Protein AF-0000000078022541 (afdb_homodimer)

Radius of gyration: 22.01 Å; Cα contacts (8 Å, |Δi|>4): 382; chains: 2; bounding box: 64×59×69 Å

Structure (mmCIF, N/CA/C/O backbone):
data_AF-0000000078022541-model_v1
#
loop_
_entity.id
_entity.type
_entity.pdbx_description
1 polymer 'Uncharacterized protein K02A2.6'
#
loop_
_atom_site.group_PDB
_atom_site.id
_atom_site.type_symbol
_atom_site.label_atom_id
_atom_site.label_alt_id
_atom_site.label_comp_id
_atom_site.label_asym_id
_atom_site.label_entity_id
_atom_site.label_seq_id
_atom_site.pdbx_PDB_ins_code
_atom_site.Cartn_x
_atom_site.Cartn_y
_atom_site.Cartn_z
_atom_site.occupancy
_atom_site.B_iso_or_equiv
_atom_site.auth_seq_id
_atom_site.auth_comp_id
_atom_site.auth_asym_id
_atom_site.auth_atom_id
_atom_site.pdbx_PDB_model_num
ATOM 1 N N . MET A 1 1 ? 38.719 -33.719 24.172 1 26.73 1 MET A N 1
ATOM 2 C CA . MET A 1 1 ? 37.406 -33.406 24.734 1 26.73 1 MET A CA 1
ATOM 3 C C . MET A 1 1 ? 37.062 -31.953 24.516 1 26.73 1 MET A C 1
ATOM 5 O O . MET A 1 1 ? 37.75 -31.047 24.984 1 26.73 1 MET A O 1
ATOM 9 N N . VAL A 1 2 ? 36.281 -31.453 23.375 1 24.75 2 VAL A N 1
ATOM 10 C CA . VAL A 1 2 ? 36.125 -30.25 22.562 1 24.75 2 VAL A CA 1
ATOM 11 C C . VAL A 1 2 ? 35.25 -29.234 23.312 1 24.75 2 VAL A C 1
ATOM 13 O O . VAL A 1 2 ? 34.062 -29.484 23.547 1 24.75 2 VAL A O 1
ATOM 16 N N . LEU A 1 3 ? 35.625 -28.484 24.344 1 26.09 3 LEU A N 1
ATOM 17 C CA . LEU A 1 3 ? 35 -27.609 25.312 1 26.09 3 LEU A CA 1
ATOM 18 C C . LEU A 1 3 ? 34.469 -26.344 24.656 1 26.09 3 LEU A C 1
ATOM 20 O O . LEU A 1 3 ? 34.25 -25.328 25.312 1 26.09 3 LEU A O 1
ATOM 24 N N . VAL A 1 4 ? 34.188 -26.406 23.312 1 26.88 4 VAL A N 1
ATOM 25 C CA . VAL A 1 4 ? 34 -25.141 22.625 1 26.88 4 VAL A CA 1
ATOM 26 C C . VAL A 1 4 ? 32.875 -24.344 23.297 1 26.88 4 VAL A C 1
ATOM 28 O O . VAL A 1 4 ? 32 -24.922 23.922 1 26.88 4 VAL A O 1
ATOM 31 N N . GLY A 1 5 ? 32.781 -22.922 23.078 1 23.56 5 GLY A N 1
ATOM 32 C CA . GLY A 1 5 ? 32.406 -21.594 23.516 1 23.56 5 GLY A CA 1
ATOM 33 C C . GLY A 1 5 ? 30.906 -21.344 23.438 1 23.56 5 GLY A C 1
ATOM 34 O O . GLY A 1 5 ? 30.312 -21.375 22.359 1 23.56 5 GLY A O 1
ATOM 35 N N . GLN A 1 6 ? 30 -21.875 24.312 1 26.81 6 GLN A N 1
ATOM 36 C CA . GLN A 1 6 ? 28.578 -21.734 24.594 1 26.81 6 GLN A CA 1
ATOM 37 C C . GLN A 1 6 ? 28.172 -20.266 24.688 1 26.81 6 GLN A C 1
ATOM 39 O O . GLN A 1 6 ? 27.031 -19.953 24.984 1 26.81 6 GLN A O 1
ATOM 44 N N . GLU A 1 7 ? 29.109 -19.297 24.688 1 25.64 7 GLU A N 1
ATOM 45 C CA . GLU A 1 7 ? 28.766 -18.062 25.375 1 25.64 7 GLU A CA 1
ATOM 46 C C . GLU A 1 7 ? 27.688 -17.281 24.609 1 25.64 7 GLU A C 1
ATOM 48 O O . GLU A 1 7 ? 27 -16.438 25.188 1 25.64 7 GLU A O 1
ATOM 53 N N . ALA A 1 8 ? 27.641 -17.266 23.312 1 24.17 8 ALA A N 1
ATOM 54 C CA . ALA A 1 8 ? 27.469 -15.977 22.641 1 24.17 8 ALA A CA 1
ATOM 55 C C . ALA A 1 8 ? 26.016 -15.516 22.688 1 24.17 8 ALA A C 1
ATOM 57 O O . ALA A 1 8 ? 25.703 -14.414 22.234 1 24.17 8 ALA A O 1
ATOM 58 N N . ILE A 1 9 ? 25.062 -16.359 22.781 1 28.17 9 ILE A N 1
ATOM 59 C CA . ILE A 1 9 ? 23.828 -15.758 22.297 1 28.17 9 ILE A CA 1
ATOM 60 C C . ILE A 1 9 ? 23.328 -14.727 23.297 1 28.17 9 ILE A C 1
ATOM 62 O O . ILE A 1 9 ? 22.828 -15.078 24.375 1 28.17 9 ILE A O 1
ATOM 66 N N . ARG A 1 10 ? 24.094 -13.664 23.703 1 26.95 10 ARG A N 1
ATOM 67 C CA . ARG A 1 10 ? 23.625 -12.664 24.656 1 26.95 10 ARG A CA 1
ATOM 68 C C . ARG A 1 10 ? 22.266 -12.117 24.25 1 26.95 10 ARG A C 1
ATOM 70 O O . ARG A 1 10 ? 22.047 -11.75 23.094 1 26.95 10 ARG A O 1
ATOM 77 N N . THR A 1 11 ? 21.234 -12.523 24.906 1 27.91 11 THR A N 1
ATOM 78 C CA . THR A 1 11 ? 19.859 -12.047 25 1 27.91 11 THR A CA 1
ATOM 79 C C . THR A 1 11 ? 19.828 -10.531 25.141 1 27.91 11 THR A C 1
ATOM 81 O O . THR A 1 11 ? 20.422 -9.977 26.062 1 27.91 11 THR A O 1
ATOM 84 N N . CYS A 1 12 ? 19.922 -9.812 24 1 28.52 12 CYS A N 1
ATOM 85 C CA . CYS A 1 12 ? 19.859 -8.359 24.031 1 28.52 12 CYS A CA 1
ATOM 86 C C . CYS A 1 12 ? 18.828 -7.883 25.047 1 28.52 12 CYS A C 1
ATOM 88 O O . CYS A 1 12 ? 17.641 -8.117 24.891 1 28.52 12 CYS A O 1
ATOM 90 N N . GLU A 1 13 ? 19.094 -7.793 26.391 1 27.73 13 GLU A N 1
ATOM 91 C CA . GLU A 1 13 ? 18.469 -7.23 27.594 1 27.73 13 GLU A CA 1
ATOM 92 C C . GLU A 1 13 ? 17.875 -5.852 27.312 1 27.73 13 GLU A C 1
ATOM 94 O O . GLU A 1 13 ? 17 -5.383 28.031 1 27.73 13 GLU A O 1
ATOM 99 N N . ARG A 1 14 ? 18.609 -5.016 26.531 1 29.62 14 ARG A N 1
ATOM 100 C CA . ARG A 1 14 ? 18.188 -3.619 26.516 1 29.62 14 ARG A CA 1
ATOM 101 C C . ARG A 1 14 ? 16.781 -3.48 25.969 1 29.62 14 ARG A C 1
ATOM 103 O O . ARG A 1 14 ? 16.172 -2.41 26.047 1 29.62 14 ARG A O 1
ATOM 110 N N . CYS A 1 15 ? 16.328 -4.297 25.047 1 30.62 15 CYS A N 1
ATOM 111 C CA . CYS A 1 15 ? 14.953 -4.145 24.594 1 30.62 15 CYS A CA 1
ATOM 112 C C . CYS A 1 15 ? 13.984 -4.289 25.766 1 30.62 15 CYS A C 1
ATOM 114 O O . CYS A 1 15 ? 12.766 -4.18 25.578 1 30.62 15 CYS A O 1
ATOM 116 N N . GLN A 1 16 ? 14.398 -4.941 26.922 1 28.88 16 GLN A N 1
ATOM 117 C CA . GLN A 1 16 ? 13.523 -5.094 28.094 1 28.88 16 GLN A CA 1
ATOM 118 C C . GLN A 1 16 ? 13.25 -3.744 28.75 1 28.88 16 GLN A C 1
ATOM 120 O O . GLN A 1 16 ? 12.375 -3.637 29.609 1 28.88 16 GLN A O 1
ATOM 125 N N . LEU A 1 17 ? 14.289 -2.898 28.875 1 30.41 17 LEU A N 1
ATOM 126 C CA . LEU A 1 17 ? 14.273 -1.896 29.938 1 30.41 17 LEU A CA 1
ATOM 127 C C . LEU A 1 17 ? 13.086 -0.957 29.781 1 30.41 17 LEU A C 1
ATOM 129 O O . LEU A 1 17 ? 12.406 -0.632 30.75 1 30.41 17 LEU A O 1
ATOM 133 N N . THR A 1 18 ? 13.156 0.14 28.984 1 28.92 18 THR A N 1
ATOM 134 C CA . THR A 1 18 ? 12.328 1.278 29.375 1 28.92 18 THR A CA 1
ATOM 135 C C . THR A 1 18 ? 10.844 0.963 29.156 1 28.92 18 THR A C 1
ATOM 137 O O . THR A 1 18 ? 10.375 0.904 28.031 1 28.92 18 THR A O 1
ATOM 140 N N . LEU A 1 19 ? 10.266 0.082 29.906 1 29.75 19 LEU A N 1
ATOM 141 C CA . LEU A 1 19 ? 8.812 0.048 30.078 1 29.75 19 LEU A CA 1
ATOM 142 C C . LEU A 1 19 ? 8.273 1.434 30.422 1 29.75 19 LEU A C 1
ATOM 144 O O . LEU A 1 19 ? 8.469 1.922 31.547 1 29.75 19 LEU A O 1
ATOM 148 N N . ALA A 1 20 ? 8.344 2.445 29.688 1 31.36 20 ALA A N 1
ATOM 149 C CA . ALA A 1 20 ? 7.703 3.682 30.125 1 31.36 20 ALA A CA 1
ATOM 150 C C . ALA A 1 20 ? 6.398 3.389 30.859 1 31.36 20 ALA A C 1
ATOM 152 O O . ALA A 1 20 ? 5.711 2.416 30.562 1 31.36 20 ALA A O 1
ATOM 153 N N . PRO A 1 21 ? 6.223 3.832 32.156 1 31.33 21 PRO A N 1
ATOM 154 C CA . PRO A 1 21 ? 4.957 3.623 32.844 1 31.33 21 PRO A CA 1
ATOM 155 C C . PRO A 1 21 ? 3.756 3.59 31.922 1 31.33 21 PRO A C 1
ATOM 157 O O . PRO A 1 21 ? 3.791 4.199 30.844 1 31.33 21 PRO A O 1
ATOM 160 N N . LYS A 1 22 ? 2.984 2.582 32.094 1 33.31 22 LYS A N 1
ATOM 161 C CA . LYS A 1 22 ? 1.671 2.592 31.453 1 33.31 22 LYS A CA 1
ATOM 162 C C . LYS A 1 22 ? 1.041 3.98 31.5 1 33.31 22 LYS A C 1
ATOM 164 O O . LYS A 1 22 ? 0.656 4.449 32.594 1 33.31 22 LYS A O 1
ATOM 169 N N . ILE A 1 23 ? 1.647 5.062 31.094 1 32.44 23 ILE A N 1
ATOM 170 C CA . ILE A 1 23 ? 0.77 6.227 31.141 1 32.44 23 ILE A CA 1
ATOM 171 C C . ILE A 1 23 ? -0.678 5.789 30.922 1 32.44 23 ILE A C 1
ATOM 173 O O . ILE A 1 23 ? -0.966 4.973 30.047 1 32.44 23 ILE A O 1
ATOM 177 N N . PRO A 1 24 ? -1.544 5.957 31.922 1 32.47 24 PRO A N 1
ATOM 178 C CA . PRO A 1 24 ? -2.949 5.59 31.734 1 32.47 24 PRO A CA 1
ATOM 179 C C . PRO A 1 24 ? -3.453 5.879 30.328 1 32.47 24 PRO A C 1
ATOM 181 O O . PRO A 1 24 ? -3.07 6.887 29.719 1 32.47 24 PRO A O 1
ATOM 184 N N . SER A 1 25 ? -3.496 4.797 29.562 1 36.22 25 SER A N 1
ATOM 185 C CA . SER A 1 25 ? -4.141 4.973 28.266 1 36.22 25 SER A CA 1
ATOM 186 C C . SER A 1 25 ? -5.301 5.957 28.359 1 36.22 25 SER A C 1
ATOM 188 O O . SER A 1 25 ? -6.234 5.758 29.141 1 36.22 25 SER A O 1
ATOM 190 N N . ILE A 1 26 ? -5.078 7.145 28.578 1 36.66 26 ILE A N 1
ATOM 191 C CA . ILE A 1 26 ? -6.305 7.914 28.375 1 36.66 26 ILE A CA 1
ATOM 192 C C . ILE A 1 26 ? -7.266 7.133 27.484 1 36.66 26 ILE A C 1
ATOM 194 O O . ILE A 1 26 ? -6.855 6.57 26.469 1 36.66 26 ILE A O 1
ATOM 198 N N . PRO A 1 27 ? -8.344 6.598 28.047 1 37.75 27 PRO A N 1
ATOM 199 C CA . PRO A 1 27 ? -9.32 5.875 27.219 1 37.75 27 PRO A CA 1
ATOM 200 C C . PRO A 1 27 ? -9.406 6.406 25.797 1 37.75 27 PRO A C 1
ATOM 202 O O . PRO A 1 27 ? -9.664 7.598 25.594 1 37.75 27 PRO A O 1
ATOM 205 N N . LEU A 1 28 ? -8.422 6.07 25.016 1 43.06 28 LEU A N 1
ATOM 206 C CA . LEU A 1 28 ? -8.594 6.496 23.641 1 43.06 28 LEU A CA 1
ATOM 207 C C . LEU A 1 28 ? -10.062 6.441 23.234 1 43.06 28 LEU A C 1
ATOM 209 O O . LEU A 1 28 ? -10.719 5.414 23.406 1 43.06 28 LEU A O 1
ATOM 213 N N . GLN A 1 29 ? -10.75 7.402 23.5 1 43.78 29 GLN A N 1
ATOM 214 C CA . GLN A 1 29 ? -12.086 7.395 22.922 1 43.78 29 GLN A CA 1
ATOM 215 C C . GLN A 1 29 ? -12.102 6.645 21.594 1 43.78 29 GLN A C 1
ATOM 217 O O . GLN A 1 29 ? -11.266 6.887 20.719 1 43.78 29 GLN A O 1
ATOM 222 N N . PRO A 1 30 ? -12.617 5.422 21.594 1 47.75 30 PRO A N 1
ATOM 223 C CA . PRO A 1 30 ? -12.734 4.703 20.328 1 47.75 30 PRO A CA 1
ATOM 224 C C . PRO A 1 30 ? -13.047 5.625 19.156 1 47.75 30 PRO A C 1
ATOM 226 O O . PRO A 1 30 ? -13.93 6.484 19.25 1 47.75 30 PRO A O 1
ATOM 229 N N . ILE A 1 31 ? -12.016 6.078 18.5 1 55.53 31 ILE A N 1
ATOM 230 C CA . ILE A 1 31 ? -12.391 6.77 17.266 1 55.53 31 ILE A CA 1
ATOM 231 C C . ILE A 1 31 ? -13.492 5.992 16.562 1 55.53 31 ILE A C 1
ATOM 233 O O . ILE A 1 31 ? -13.344 4.801 16.281 1 55.53 31 ILE A O 1
ATOM 237 N N . PRO A 1 32 ? -14.625 6.477 16.625 1 61.16 32 PRO A N 1
ATOM 238 C CA . PRO A 1 32 ? -15.688 5.773 15.914 1 61.16 32 PRO A CA 1
ATOM 239 C C . PRO A 1 32 ? -15.234 5.219 14.57 1 61.16 32 PRO A C 1
ATOM 241 O O . PRO A 1 32 ? -14.305 5.758 13.961 1 61.16 32 PRO A O 1
ATOM 244 N N . PRO A 1 33 ? -15.695 4.062 14.289 1 68.31 33 PRO A N 1
ATOM 245 C CA . PRO A 1 33 ? -15.352 3.502 12.984 1 68.31 33 PRO A CA 1
ATOM 246 C C . PRO A 1 33 ? -15.5 4.516 11.852 1 68.31 33 PRO A C 1
ATOM 248 O O . PRO A 1 33 ? -16.469 5.289 11.828 1 68.31 33 PRO A O 1
ATOM 251 N N . ALA A 1 34 ? -14.414 4.766 11.242 1 77.38 34 ALA A N 1
ATOM 252 C CA . ALA A 1 34 ? -14.414 5.691 10.109 1 77.38 34 ALA A CA 1
ATOM 253 C C . ALA A 1 34 ? -15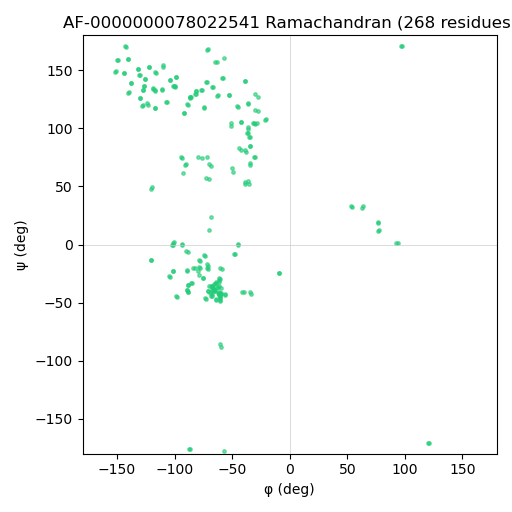.188 5.121 8.93 1 77.38 34 ALA A C 1
ATOM 255 O O . ALA A 1 34 ? -15.156 3.912 8.68 1 77.38 34 ALA A O 1
ATOM 256 N N . LEU A 1 35 ? -16.031 6.016 8.32 1 90.75 35 LEU A N 1
ATOM 257 C CA . LEU A 1 35 ? -16.594 5.648 7.027 1 90.75 35 LEU A CA 1
ATOM 258 C C . LEU A 1 35 ? -15.508 5.496 5.973 1 90.75 35 LEU A C 1
ATOM 260 O O . LEU A 1 35 ? -14.398 6.004 6.145 1 90.75 35 LEU A O 1
ATOM 264 N N . PRO A 1 36 ? -15.789 4.762 4.973 1 94.38 36 PRO A N 1
ATOM 265 C CA . PRO A 1 36 ? -14.773 4.57 3.93 1 94.38 36 PRO A CA 1
ATOM 266 C C . PRO A 1 36 ? -14.219 5.887 3.395 1 94.38 36 PRO A C 1
ATOM 268 O O . PRO A 1 36 ? -14.984 6.805 3.084 1 94.38 36 PRO A O 1
ATOM 271 N N . LEU A 1 37 ? -12.93 6.016 3.363 1 95.31 37 LEU A N 1
ATOM 272 C CA . LEU A 1 37 ? -12.188 7.062 2.672 1 95.31 37 LEU A CA 1
ATOM 273 C C . LEU A 1 37 ? -12.25 8.375 3.439 1 95.31 37 LEU A C 1
ATOM 275 O O . LEU A 1 37 ? -11.922 9.438 2.898 1 95.31 37 LEU A O 1
ATOM 279 N N . GLN A 1 38 ? -12.594 8.289 4.699 1 95.62 38 GLN A N 1
ATOM 280 C CA . GLN A 1 38 ? -12.742 9.5 5.492 1 95.62 38 GLN A CA 1
ATOM 281 C C . GLN A 1 38 ? -11.547 9.695 6.43 1 95.62 38 GLN A C 1
ATOM 283 O O . GLN A 1 38 ? -11.203 10.828 6.777 1 95.62 38 GLN A O 1
ATOM 288 N N . ARG A 1 39 ? -10.953 8.648 6.805 1 94.81 39 ARG A N 1
ATOM 289 C CA . ARG A 1 39 ? -9.82 8.711 7.727 1 94.81 39 ARG A CA 1
ATOM 290 C C . ARG A 1 39 ? -8.625 7.953 7.172 1 94.81 39 ARG A C 1
ATOM 292 O O . ARG A 1 39 ? -8.695 6.742 6.957 1 94.81 39 ARG A O 1
ATOM 299 N N . TRP A 1 40 ? -7.578 8.727 7.008 1 93.81 40 TRP A N 1
ATOM 300 C CA . TRP A 1 40 ? -6.379 8.141 6.426 1 93.81 40 TRP A CA 1
ATOM 301 C C . TRP A 1 40 ? -5.203 8.227 7.395 1 93.81 40 TRP A C 1
ATOM 303 O O . TRP A 1 40 ? -5.016 9.242 8.062 1 93.81 40 TRP A O 1
ATOM 313 N N . GLY A 1 41 ? -4.488 7.086 7.52 1 91.31 41 GLY A N 1
ATOM 314 C CA . GLY A 1 41 ? -3.152 7.129 8.094 1 91.31 41 GLY A CA 1
ATOM 315 C C . GLY A 1 41 ? -2.072 7.422 7.07 1 91.31 41 GLY A C 1
ATOM 316 O O . GLY A 1 41 ? -2.023 6.793 6.012 1 91.31 41 GLY A O 1
ATOM 317 N N . ILE A 1 42 ? -1.303 8.391 7.344 1 91.69 42 ILE A N 1
ATOM 318 C CA . ILE A 1 42 ? -0.211 8.734 6.438 1 91.69 42 ILE A CA 1
ATOM 319 C C . ILE A 1 42 ? 1.09 8.867 7.227 1 91.69 42 ILE A C 1
ATOM 321 O O . ILE A 1 42 ? 1.157 9.625 8.203 1 91.69 42 ILE A O 1
ATOM 325 N N . ASP A 1 43 ? 2.119 8.094 6.754 1 86.62 43 ASP A N 1
ATOM 326 C CA . ASP A 1 43 ? 3.391 8.117 7.469 1 86.62 43 ASP A CA 1
ATOM 327 C C . ASP A 1 43 ? 4.559 7.875 6.52 1 86.62 43 ASP A C 1
ATOM 329 O O . ASP A 1 43 ? 4.391 7.273 5.457 1 86.62 43 ASP A O 1
ATOM 333 N N . PHE A 1 44 ? 5.715 8.336 7.039 1 87.12 44 PHE A N 1
ATOM 334 C CA . PHE A 1 44 ? 6.93 8.078 6.273 1 87.12 44 PHE A CA 1
ATOM 335 C C . PHE A 1 44 ? 7.668 6.867 6.836 1 87.12 44 PHE A C 1
ATOM 337 O O . PHE A 1 44 ? 7.676 6.645 8.047 1 87.12 44 PHE A O 1
ATOM 344 N N . THR A 1 45 ? 8.227 6.164 5.906 1 86.75 45 THR A N 1
ATOM 345 C CA . THR A 1 45 ? 9.227 5.145 6.227 1 86.75 45 THR A CA 1
ATOM 346 C C . THR A 1 45 ? 10.508 5.383 5.441 1 86.75 45 THR A C 1
ATOM 348 O O . THR A 1 45 ? 10.469 5.715 4.254 1 86.75 45 THR A O 1
ATOM 351 N N . GLY A 1 46 ? 11.688 5.098 6.211 1 87.44 46 GLY A N 1
ATOM 352 C CA . GLY A 1 46 ? 12.953 5.207 5.504 1 87.44 46 GLY A CA 1
ATOM 353 C C . GLY A 1 46 ? 13.898 6.227 6.117 1 87.44 46 GLY A C 1
ATOM 354 O O . GLY A 1 46 ? 13.641 6.742 7.203 1 87.44 46 GLY A O 1
ATOM 355 N N . PRO A 1 47 ? 14.875 6.527 5.551 1 90 47 PRO A N 1
ATOM 356 C CA . PRO A 1 47 ? 15.172 6.113 4.176 1 90 47 PRO A CA 1
ATOM 357 C C . PRO A 1 47 ? 15.531 4.633 4.074 1 90 47 PRO A C 1
ATOM 359 O O . PRO A 1 47 ? 16.172 4.086 4.969 1 90 47 PRO A O 1
ATOM 362 N N . ILE A 1 48 ? 15.062 3.986 3.051 1 88.5 48 ILE A N 1
ATOM 363 C CA . ILE A 1 48 ? 15.406 2.639 2.613 1 88.5 48 ILE A CA 1
ATOM 364 C C . ILE A 1 48 ? 16.047 2.695 1.225 1 88.5 48 ILE A C 1
ATOM 366 O O . ILE A 1 48 ? 15.406 3.135 0.263 1 88.5 48 ILE A O 1
ATOM 370 N N . LEU A 1 49 ? 17.281 2.283 1.113 1 90.69 49 LEU A N 1
ATOM 371 C CA . LEU A 1 49 ? 18.016 2.328 -0.148 1 90.69 49 LEU A CA 1
ATOM 372 C C . LEU A 1 49 ? 17.984 3.73 -0.747 1 90.69 49 LEU A C 1
ATOM 374 O O . LEU A 1 49 ? 17.766 3.891 -1.951 1 90.69 49 LEU A O 1
ATOM 378 N N . GLY A 1 50 ? 17.969 4.797 0.078 1 92.56 50 GLY A N 1
ATOM 379 C CA . GLY A 1 50 ? 18.094 6.184 -0.344 1 92.56 50 GLY A CA 1
ATOM 380 C C . GLY A 1 50 ? 16.75 6.859 -0.592 1 92.56 50 GLY A C 1
ATOM 381 O O . GLY A 1 50 ? 16.703 8.039 -0.949 1 92.56 50 GLY A O 1
ATOM 382 N N . TYR A 1 51 ? 15.68 6.086 -0.357 1 93.19 51 TYR A N 1
ATOM 383 C CA . TYR A 1 51 ? 14.352 6.645 -0.627 1 93.19 51 TYR A CA 1
ATOM 384 C C . TYR A 1 51 ? 13.492 6.625 0.627 1 93.19 51 TYR A C 1
ATOM 386 O O . TYR A 1 51 ? 13.688 5.793 1.516 1 93.19 51 TYR A O 1
ATOM 394 N N . TYR A 1 52 ? 12.594 7.574 0.584 1 91.5 52 TYR A N 1
ATOM 395 C CA . TYR A 1 52 ? 11.539 7.586 1.591 1 91.5 52 TYR A CA 1
ATOM 396 C C . TYR A 1 52 ? 10.219 7.098 1.004 1 91.5 52 TYR A C 1
ATOM 398 O O . TYR A 1 52 ? 9.891 7.406 -0.145 1 91.5 52 TYR A O 1
ATOM 406 N N . LEU A 1 53 ? 9.523 6.34 1.875 1 92.56 53 LEU A N 1
ATOM 407 C CA . LEU A 1 53 ? 8.188 5.906 1.487 1 92.56 53 LEU A CA 1
ATOM 408 C C . LEU A 1 53 ? 7.121 6.664 2.271 1 92.56 53 LEU A C 1
ATOM 410 O O . LEU A 1 53 ? 7.172 6.719 3.502 1 92.56 53 LEU A O 1
ATOM 414 N N . LEU A 1 54 ? 6.258 7.316 1.586 1 92.44 54 LEU A N 1
ATOM 415 C CA . LEU A 1 54 ? 5.043 7.816 2.223 1 92.44 54 LEU A CA 1
ATOM 416 C C . LEU A 1 54 ? 3.912 6.797 2.107 1 92.44 54 LEU A C 1
ATOM 418 O O . LEU A 1 54 ? 3.445 6.504 1.005 1 92.44 54 LEU A O 1
ATOM 422 N N . ASN A 1 55 ? 3.541 6.289 3.166 1 92.69 55 ASN A N 1
ATOM 423 C CA . ASN A 1 55 ? 2.496 5.273 3.205 1 92.69 55 ASN A CA 1
ATOM 424 C C . ASN A 1 55 ? 1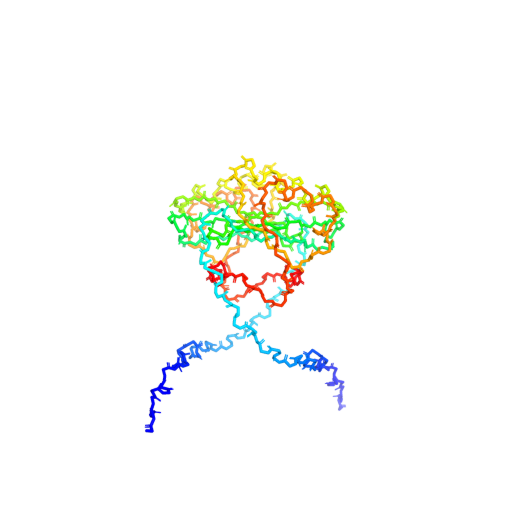.146 5.871 3.592 1 92.69 55 ASN A C 1
ATOM 426 O O . ASN A 1 55 ? 1.068 6.703 4.5 1 92.69 55 ASN A O 1
ATOM 430 N N . SER A 1 56 ? 0.135 5.465 2.879 1 94.06 56 SER A N 1
ATOM 431 C CA . SER A 1 56 ? -1.232 5.887 3.17 1 94.06 56 SER A CA 1
ATOM 432 C C . SER A 1 56 ? -2.156 4.684 3.33 1 94.06 56 SER A C 1
ATOM 434 O O . SER A 1 56 ? -2.062 3.715 2.572 1 94.06 56 SER A O 1
ATOM 436 N N . ILE A 1 57 ? -2.965 4.754 4.305 1 93.31 57 ILE A N 1
ATOM 437 C CA . ILE A 1 57 ? -3.922 3.668 4.504 1 93.31 57 ILE A CA 1
ATOM 438 C C . ILE A 1 57 ? -5.273 4.242 4.918 1 93.31 57 ILE A C 1
ATOM 440 O O . ILE A 1 57 ? -5.344 5.117 5.785 1 93.31 57 ILE A O 1
ATOM 444 N N . ASP A 1 58 ? -6.336 3.805 4.258 1 93.69 58 ASP A N 1
ATOM 445 C CA . ASP A 1 58 ? -7.688 4.102 4.723 1 93.69 58 ASP A CA 1
ATOM 446 C C . ASP A 1 58 ? -8.117 3.135 5.824 1 93.69 58 ASP A C 1
ATOM 448 O O . ASP A 1 58 ? -8.148 1.92 5.609 1 93.69 58 ASP A O 1
ATOM 452 N N . TYR A 1 59 ? -8.578 3.633 6.867 1 89.31 59 TYR A N 1
ATOM 453 C CA . TYR A 1 59 ? -8.797 2.803 8.047 1 89.31 59 TYR A CA 1
ATOM 454 C C . TYR A 1 59 ? -10.07 1.979 7.91 1 89.31 59 TYR A C 1
ATOM 456 O O . TYR A 1 59 ? -10.227 0.957 8.578 1 89.31 59 TYR A O 1
ATOM 464 N N . ALA A 1 60 ? -10.977 2.371 7.035 1 90.62 60 ALA A N 1
ATOM 465 C CA . ALA A 1 60 ? -12.234 1.651 6.891 1 90.62 60 ALA A CA 1
ATOM 466 C C . ALA A 1 60 ? -12.109 0.516 5.879 1 90.62 60 ALA A C 1
ATOM 468 O O . ALA A 1 60 ? -12.57 -0.6 6.129 1 90.62 60 ALA A O 1
ATOM 469 N N . THR A 1 61 ? -11.422 0.755 4.766 1 90.88 61 THR A N 1
ATOM 470 C CA . THR A 1 61 ? -11.359 -0.217 3.682 1 90.88 61 THR A CA 1
ATOM 471 C C . THR A 1 61 ? -10.039 -0.982 3.715 1 90.88 61 THR A C 1
ATOM 473 O O . THR A 1 61 ? -9.898 -2.01 3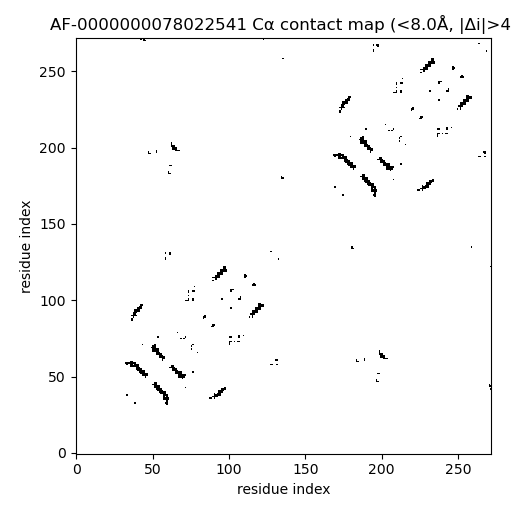.051 1 90.88 61 THR A O 1
ATOM 476 N N . CYS A 1 62 ? -9.016 -0.411 4.328 1 91.38 62 CYS A N 1
ATOM 477 C CA . CYS A 1 62 ? -7.672 -0.978 4.438 1 91.38 62 CYS A CA 1
ATOM 478 C C . CYS A 1 62 ? -6.91 -0.829 3.127 1 91.38 62 CYS A C 1
ATOM 480 O O . CYS A 1 62 ? -5.828 -1.397 2.965 1 91.38 62 CYS A O 1
ATOM 482 N N . TYR A 1 63 ? -7.488 -0.039 2.291 1 94.44 63 TYR A N 1
ATOM 483 C CA . TYR A 1 63 ? -6.738 0.294 1.085 1 94.44 63 TYR A CA 1
ATOM 484 C C . TYR A 1 63 ? -5.453 1.037 1.429 1 94.44 63 TYR A C 1
ATOM 486 O O . TYR A 1 63 ? -5.477 2.016 2.178 1 94.44 63 TYR A O 1
ATOM 494 N N . ALA A 1 64 ? -4.332 0.509 0.862 1 93.88 64 ALA A N 1
ATOM 495 C CA . ALA A 1 64 ? -3.035 1.093 1.193 1 93.88 64 ALA A CA 1
ATOM 496 C C . ALA A 1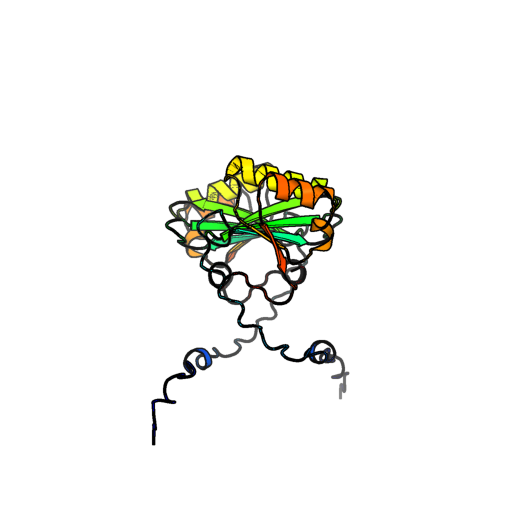 64 ? -2.211 1.349 -0.065 1 93.88 64 ALA A C 1
ATOM 498 O O . ALA A 1 64 ? -2.361 0.646 -1.067 1 93.88 64 ALA A O 1
ATOM 499 N N . SER A 1 65 ? -1.362 2.359 0.06 1 94.62 65 SER A N 1
ATOM 500 C CA . SER A 1 65 ? -0.455 2.686 -1.035 1 94.62 65 SER A CA 1
ATOM 501 C C . SER A 1 65 ? 0.827 3.33 -0.519 1 94.62 65 SER A C 1
ATOM 503 O O . SER A 1 65 ? 0.822 3.982 0.526 1 94.62 65 SER A O 1
ATOM 505 N N . SER A 1 66 ? 1.821 3.082 -1.216 1 94.88 66 SER A N 1
ATOM 506 C CA . SER A 1 66 ? 3.102 3.727 -0.946 1 94.88 66 SER A CA 1
ATOM 507 C C . SER A 1 66 ? 3.533 4.609 -2.113 1 94.88 66 SER A C 1
ATOM 509 O O . SER A 1 66 ? 3.248 4.297 -3.271 1 94.88 66 SER A O 1
ATOM 511 N N . ARG A 1 67 ? 4.223 5.664 -1.766 1 95 67 ARG A N 1
ATOM 512 C CA . ARG A 1 67 ? 4.887 6.523 -2.742 1 95 67 ARG A CA 1
ATOM 513 C C . ARG A 1 67 ? 6.34 6.773 -2.355 1 95 67 ARG A C 1
ATOM 515 O O . ARG A 1 67 ? 6.66 6.906 -1.173 1 95 67 ARG A O 1
ATOM 522 N N . LEU A 1 68 ? 7.168 6.891 -3.363 1 93.62 68 LEU A N 1
ATOM 523 C CA . LEU A 1 68 ? 8.602 7.051 -3.152 1 93.62 68 LEU A CA 1
ATOM 524 C C . LEU A 1 68 ? 9.016 8.508 -3.318 1 93.62 68 LEU A C 1
ATOM 526 O O . LEU A 1 68 ? 8.555 9.188 -4.234 1 93.62 68 LEU A O 1
ATOM 530 N N . PHE A 1 69 ? 9.844 8.922 -2.402 1 94.19 69 PHE A N 1
ATOM 531 C CA . PHE A 1 69 ? 10.391 10.273 -2.488 1 94.19 69 PHE A CA 1
ATOM 532 C C . PHE A 1 69 ? 11.859 10.289 -2.08 1 94.19 69 PHE A C 1
ATOM 534 O O . PHE A 1 69 ? 12.328 9.391 -1.379 1 94.19 69 PHE A O 1
ATOM 541 N N . LEU A 1 70 ? 12.57 11.344 -2.521 1 93.62 70 LEU A N 1
ATOM 542 C CA . LEU A 1 70 ? 13.977 11.508 -2.152 1 93.62 70 LEU A CA 1
ATOM 543 C C . LEU A 1 70 ? 14.109 12.297 -0.853 1 93.62 70 LEU A C 1
ATOM 545 O O . LEU A 1 70 ? 15.125 12.203 -0.168 1 93.62 70 LEU A O 1
ATOM 549 N N . ASN A 1 71 ? 13.016 13.078 -0.561 1 90.12 71 ASN A N 1
ATOM 550 C CA . ASN A 1 71 ? 13.008 13.891 0.649 1 90.12 71 ASN A CA 1
ATOM 551 C C . ASN A 1 71 ? 11.617 13.945 1.284 1 90.12 71 ASN A C 1
ATOM 553 O O . ASN A 1 71 ? 10.648 13.438 0.71 1 90.12 71 ASN A O 1
ATOM 557 N N . THR A 1 72 ? 11.523 14.469 2.414 1 88.5 72 THR A N 1
ATOM 558 C CA . THR A 1 72 ? 10.266 14.484 3.152 1 88.5 72 THR A CA 1
ATOM 559 C C . THR A 1 72 ? 9.836 15.922 3.445 1 88.5 72 THR A C 1
ATOM 561 O O . THR A 1 72 ? 9.422 16.234 4.562 1 88.5 72 THR A O 1
ATOM 564 N N . ASN A 1 73 ? 9.891 16.719 2.438 1 88.19 73 ASN A N 1
ATOM 565 C CA . ASN A 1 73 ? 9.477 18.094 2.639 1 88.19 73 ASN A CA 1
ATOM 566 C C . ASN A 1 73 ? 7.969 18.266 2.447 1 88.19 73 ASN A C 1
ATOM 568 O O . ASN A 1 73 ? 7.262 17.281 2.203 1 88.19 73 ASN A O 1
ATOM 572 N N . HIS A 1 74 ? 7.512 19.5 2.533 1 87.5 74 HIS A N 1
ATOM 573 C CA . HIS A 1 74 ? 6.078 19.766 2.488 1 87.5 74 HIS A CA 1
ATOM 574 C C . HIS A 1 74 ? 5.488 19.359 1.14 1 87.5 74 HIS A C 1
ATOM 576 O O . HIS A 1 74 ? 4.352 18.875 1.072 1 87.5 74 HIS A O 1
ATOM 582 N N . GLU A 1 75 ? 6.199 19.469 0.098 1 89.75 75 GLU A N 1
ATOM 583 C CA . GLU A 1 75 ? 5.688 19.109 -1.22 1 89.75 75 GLU A CA 1
ATOM 584 C C . GLU A 1 75 ? 5.457 17.609 -1.325 1 89.75 75 GLU A C 1
ATOM 586 O O . GLU A 1 75 ? 4.477 17.156 -1.928 1 89.75 75 GLU A O 1
ATOM 591 N N . THR A 1 76 ? 6.383 16.906 -0.662 1 91.5 76 THR A N 1
ATOM 592 C CA . THR A 1 76 ? 6.293 15.453 -0.716 1 91.5 76 THR A CA 1
ATOM 593 C C . THR A 1 76 ? 5.156 14.945 0.164 1 91.5 76 THR A C 1
ATOM 595 O O . THR A 1 76 ? 4.762 13.781 0.069 1 91.5 76 THR A O 1
ATOM 598 N N . ILE A 1 77 ? 4.586 15.766 0.915 1 91.44 77 ILE A N 1
ATOM 599 C CA . ILE A 1 77 ? 3.422 15.414 1.724 1 91.44 77 ILE A CA 1
ATOM 600 C C . ILE A 1 77 ? 2.146 15.875 1.019 1 91.44 77 ILE A C 1
ATOM 602 O O . ILE A 1 77 ? 1.193 15.102 0.885 1 91.44 77 ILE A O 1
ATOM 606 N N . ILE A 1 78 ? 2.16 17.078 0.497 1 94 78 ILE A N 1
ATOM 607 C CA . ILE A 1 78 ? 0.969 17.703 -0.064 1 94 78 ILE A CA 1
ATOM 608 C C . ILE A 1 78 ? 0.583 17.016 -1.367 1 94 78 ILE A C 1
ATOM 610 O O . ILE A 1 78 ? -0.596 16.75 -1.61 1 94 78 ILE A O 1
ATOM 614 N N . ASN A 1 79 ? 1.566 16.688 -2.135 1 94.06 79 ASN A N 1
ATOM 615 C CA . ASN A 1 79 ? 1.285 16.109 -3.443 1 94.06 79 ASN A CA 1
ATOM 616 C C . ASN A 1 79 ? 0.576 14.758 -3.32 1 94.06 79 ASN A C 1
ATOM 618 O O . ASN A 1 79 ? -0.447 14.531 -3.969 1 94.06 79 ASN A O 1
ATOM 622 N N . PRO A 1 80 ? 1.077 13.914 -2.488 1 94.12 80 PRO A N 1
ATOM 623 C CA . PRO A 1 80 ? 0.367 12.648 -2.334 1 94.12 80 PRO A CA 1
ATOM 624 C C . PRO A 1 80 ? -1.051 12.82 -1.795 1 94.12 80 PRO A C 1
ATOM 626 O O . PRO A 1 80 ? -1.962 12.094 -2.191 1 94.12 80 PRO A O 1
ATOM 629 N N . ILE A 1 81 ? -1.236 13.758 -0.903 1 95 81 ILE A N 1
ATOM 630 C CA . ILE A 1 81 ? -2.57 14.008 -0.369 1 95 81 ILE A CA 1
ATOM 631 C C . ILE A 1 81 ? -3.475 14.547 -1.473 1 95 81 ILE A C 1
ATOM 633 O O . ILE A 1 81 ? -4.629 14.133 -1.603 1 95 81 ILE A O 1
ATOM 637 N N . ASN A 1 82 ? -2.949 15.383 -2.297 1 96 82 ASN A N 1
ATOM 638 C CA . ASN A 1 82 ? -3.697 15.875 -3.449 1 96 82 ASN A CA 1
ATOM 639 C C . ASN A 1 82 ? -4.098 14.734 -4.387 1 96 82 ASN A C 1
ATOM 641 O O . ASN A 1 82 ? -5.215 14.719 -4.902 1 96 82 ASN A O 1
ATOM 645 N N . ASN A 1 83 ? -3.172 13.867 -4.621 1 95.44 83 ASN A N 1
ATOM 646 C CA . ASN A 1 83 ? -3.465 12.719 -5.465 1 95.44 83 ASN A CA 1
ATOM 647 C C . ASN A 1 83 ? -4.574 11.852 -4.867 1 95.44 83 ASN A C 1
ATOM 649 O O . ASN A 1 83 ? -5.473 11.406 -5.582 1 95.44 83 ASN A O 1
ATOM 653 N N . LEU A 1 84 ? -4.5 11.648 -3.582 1 95.69 84 LEU A N 1
ATOM 654 C CA . LEU A 1 84 ? -5.52 10.883 -2.871 1 95.69 84 LEU A CA 1
ATOM 655 C C . LEU A 1 84 ? -6.891 11.539 -3.012 1 95.69 84 LEU A C 1
ATOM 657 O O . LEU A 1 84 ? -7.883 10.859 -3.289 1 95.69 84 LEU A O 1
ATOM 661 N N . ILE A 1 85 ? -6.934 12.852 -2.9 1 97.25 85 ILE A N 1
ATOM 662 C CA . ILE A 1 85 ? -8.164 13.625 -2.982 1 97.25 85 ILE A CA 1
ATOM 663 C C . ILE A 1 85 ? -8.742 13.539 -4.395 1 97.25 85 ILE A C 1
ATOM 665 O O . ILE A 1 85 ? -9.953 13.398 -4.57 1 97.25 85 ILE A O 1
ATOM 669 N N . HIS A 1 86 ? -7.883 13.539 -5.359 1 97.19 86 HIS A N 1
ATOM 670 C CA . HIS A 1 86 ? -8.32 13.469 -6.75 1 97.19 86 HIS A CA 1
ATOM 671 C C . HIS A 1 86 ? -8.984 12.133 -7.051 1 97.19 86 HIS A C 1
ATOM 673 O O . HIS A 1 86 ? -9.938 12.07 -7.832 1 97.19 86 HIS A O 1
ATOM 679 N N . ILE A 1 87 ? -8.523 11.164 -6.438 1 95.06 87 ILE A N 1
ATOM 680 C CA . ILE A 1 87 ? -9.016 9.82 -6.723 1 95.06 87 ILE A CA 1
ATOM 681 C C . ILE A 1 87 ? -10.219 9.508 -5.832 1 95.06 87 ILE A C 1
ATOM 683 O O . ILE A 1 87 ? -11.219 8.961 -6.301 1 95.06 87 ILE A O 1
ATOM 687 N N . PHE A 1 88 ? -10.188 9.945 -4.512 1 96.44 88 PHE A N 1
ATOM 688 C CA . PHE A 1 88 ? -11.117 9.391 -3.541 1 96.44 88 PHE A CA 1
ATOM 689 C C . PHE A 1 88 ? -11.992 10.492 -2.938 1 96.44 88 PHE A C 1
ATOM 691 O O . PHE A 1 88 ? -12.961 10.203 -2.24 1 96.44 88 PHE A O 1
ATOM 698 N N . GLY A 1 89 ? -11.617 11.766 -3.148 1 96.75 89 GLY A N 1
ATOM 699 C CA . GLY A 1 89 ? -12.305 12.867 -2.49 1 96.75 89 GLY A CA 1
ATOM 700 C C . GLY A 1 89 ? -11.602 13.344 -1.235 1 96.75 89 GLY A C 1
ATOM 701 O O . GLY A 1 89 ? -10.672 12.695 -0.754 1 96.75 89 GLY A O 1
ATOM 702 N N . ILE A 1 90 ? -12.055 14.469 -0.685 1 97.88 90 ILE A N 1
ATOM 703 C CA . ILE A 1 90 ? -11.422 15.102 0.465 1 97.88 90 ILE A CA 1
ATOM 704 C C . ILE A 1 90 ? -11.742 14.312 1.731 1 97.88 90 ILE A C 1
ATOM 706 O O . ILE A 1 90 ? -12.914 14.148 2.09 1 97.88 90 ILE A O 1
ATOM 710 N N . PRO A 1 91 ? -10.758 13.797 2.35 1 97.5 91 PRO A N 1
ATOM 711 C CA . PRO A 1 91 ? -11.047 13.117 3.617 1 97.5 91 PRO A CA 1
ATOM 712 C C . PRO A 1 91 ? -11.414 14.086 4.734 1 97.5 91 PRO A C 1
ATOM 714 O O . PRO A 1 91 ? -11.164 15.289 4.621 1 97.5 91 PRO A O 1
ATOM 717 N N . ILE A 1 92 ? -11.914 13.492 5.793 1 96.31 92 ILE A N 1
ATOM 718 C CA . ILE A 1 92 ? -12.266 14.297 6.957 1 96.31 92 ILE A CA 1
ATOM 719 C C . ILE A 1 92 ? -11.055 14.438 7.875 1 96.31 92 ILE A C 1
ATOM 721 O O . ILE A 1 92 ? -10.828 15.5 8.461 1 96.31 92 ILE A O 1
ATOM 725 N N . GLU A 1 93 ? -10.25 13.305 7.906 1 95.5 93 GLU A N 1
ATOM 726 C CA . GLU A 1 93 ? -9.156 13.297 8.867 1 95.5 93 GLU A CA 1
ATOM 727 C C . GLU A 1 93 ? -7.926 12.594 8.305 1 95.5 93 GLU A C 1
ATOM 729 O O . GLU A 1 93 ? -8.047 11.602 7.586 1 95.5 93 GLU A O 1
ATOM 734 N N . ILE A 1 94 ? -6.812 13.109 8.758 1 93.06 94 ILE A N 1
ATOM 735 C CA . ILE A 1 94 ? -5.531 12.461 8.492 1 93.06 94 ILE A CA 1
ATOM 736 C C . ILE A 1 94 ? -4.777 12.266 9.812 1 93.06 94 ILE A C 1
ATOM 738 O O . ILE A 1 94 ? -4.703 13.18 10.633 1 93.06 94 ILE A O 1
ATOM 742 N N . ILE A 1 95 ? -4.281 11.062 9.938 1 89.62 95 ILE A N 1
ATOM 743 C CA . ILE A 1 95 ? -3.525 10.695 11.133 1 89.62 95 ILE A CA 1
ATOM 744 C C . ILE A 1 95 ? -2.088 10.352 10.75 1 89.62 95 ILE A C 1
ATOM 746 O O . ILE A 1 95 ? -1.855 9.664 9.758 1 89.62 95 ILE A O 1
ATOM 750 N N . SER A 1 96 ? -1.104 10.859 11.438 1 87 96 SER A N 1
ATOM 751 C CA . SER A 1 96 ? 0.294 10.516 11.195 1 87 96 SER A CA 1
ATOM 752 C C . SER A 1 96 ? 1.048 10.328 12.508 1 87 96 SER A C 1
ATOM 754 O O . SER A 1 96 ? 0.783 11.023 13.492 1 87 96 SER A O 1
ATOM 756 N N . ASP A 1 97 ? 1.941 9.297 12.586 1 75.5 97 ASP A N 1
ATOM 757 C CA . ASP A 1 97 ? 2.781 9.125 13.766 1 75.5 97 ASP A CA 1
ATOM 758 C C . ASP A 1 97 ? 4.043 9.977 13.672 1 75.5 97 ASP A C 1
ATOM 760 O O . ASP A 1 97 ? 4.719 10.211 14.68 1 75.5 97 ASP A O 1
ATOM 764 N N . ASN A 1 98 ? 4.586 10.18 12.484 1 67.25 98 ASN A N 1
ATOM 765 C CA . ASN A 1 98 ? 5.797 10.961 12.258 1 67.25 98 ASN A CA 1
ATOM 766 C C . ASN A 1 98 ? 5.473 12.414 11.906 1 67.25 98 ASN A C 1
ATOM 768 O O . ASN A 1 98 ? 5.668 12.836 10.766 1 67.25 98 ASN A O 1
ATOM 772 N N . GLY A 1 99 ? 5.086 13.211 12.875 1 62.19 99 GLY A N 1
ATOM 773 C CA . GLY A 1 99 ? 4.43 14.508 12.781 1 62.19 99 GLY A CA 1
ATOM 774 C C . GLY A 1 99 ? 5.352 15.602 12.297 1 62.19 99 GLY A C 1
ATOM 775 O O . GLY A 1 99 ? 4.887 16.656 11.852 1 62.19 99 GLY A O 1
ATOM 776 N N . SER A 1 100 ? 6.625 15.359 12.344 1 66.19 100 SER A N 1
ATOM 777 C CA . SER A 1 100 ? 7.418 16.562 12.117 1 66.19 100 SER A CA 1
ATOM 778 C C . SER A 1 100 ? 7.281 17.047 10.68 1 66.19 100 SER A C 1
ATOM 780 O O . SER A 1 100 ? 7.227 18.25 10.43 1 66.19 100 SER A O 1
ATOM 782 N N . SER A 1 101 ? 7.176 16.156 9.773 1 70.5 101 SER A N 1
ATOM 783 C CA . SER A 1 101 ? 7.055 16.547 8.375 1 70.5 101 SER A CA 1
ATOM 784 C C . SER A 1 101 ? 5.68 17.156 8.086 1 70.5 101 SER A C 1
ATOM 786 O O . SER A 1 101 ? 5.527 17.953 7.156 1 70.5 101 SER A O 1
ATOM 788 N N . PHE A 1 102 ? 4.758 16.844 8.969 1 76.44 102 PHE A N 1
ATOM 789 C CA . PHE A 1 102 ? 3.393 17.297 8.719 1 76.44 102 PHE A CA 1
ATOM 790 C C . PHE A 1 102 ? 3.119 18.625 9.414 1 76.44 102 PHE A C 1
ATOM 792 O O . PHE A 1 102 ? 2.07 19.234 9.195 1 76.44 102 PHE A O 1
ATOM 799 N N . VAL A 1 103 ? 4.117 19.047 10.047 1 73.56 103 VAL A N 1
ATOM 800 C CA . VAL A 1 103 ? 3.896 20.234 10.875 1 73.56 103 VAL A CA 1
ATOM 801 C C . VAL A 1 103 ? 4.43 21.469 10.156 1 73.56 103 VAL A C 1
ATOM 803 O O . VAL A 1 103 ? 4.309 22.594 10.656 1 73.56 103 VAL A O 1
ATOM 806 N N . ALA A 1 104 ? 4.926 21.266 9.023 1 82.44 104 ALA A N 1
ATOM 807 C CA . ALA A 1 104 ? 5.332 22.438 8.25 1 82.44 104 ALA A CA 1
ATOM 808 C C . ALA A 1 104 ? 4.156 23.391 8.031 1 82.44 104 ALA A C 1
ATOM 810 O O . ALA A 1 104 ? 3.014 22.938 7.879 1 82.44 104 ALA A O 1
ATOM 811 N N . THR A 1 105 ? 4.453 24.641 8.062 1 88.81 105 THR A N 1
ATOM 812 C CA . THR A 1 105 ? 3.439 25.688 7.914 1 88.81 105 THR A CA 1
ATOM 813 C C . THR A 1 105 ? 2.66 25.5 6.613 1 88.81 105 THR A C 1
ATOM 815 O O . THR A 1 105 ? 1.438 25.672 6.59 1 88.81 105 THR A O 1
ATOM 818 N N . GLU A 1 106 ? 3.375 25.203 5.633 1 91.31 106 GLU A N 1
ATOM 819 C CA . GLU A 1 106 ? 2.756 25.016 4.324 1 91.31 106 GLU A CA 1
ATOM 820 C C . GLU A 1 106 ? 1.761 23.859 4.348 1 91.31 106 GLU A C 1
ATOM 822 O O . GLU A 1 106 ? 0.678 23.953 3.764 1 91.31 106 GLU A O 1
ATOM 827 N N . THR A 1 107 ? 2.133 22.812 5.004 1 91.31 107 THR A N 1
ATOM 828 C CA . THR A 1 107 ? 1.267 21.641 5.09 1 91.31 107 THR A CA 1
ATOM 829 C C . THR A 1 107 ? 0.022 21.953 5.918 1 91.31 107 THR A C 1
ATOM 831 O O . THR A 1 107 ? -1.096 21.609 5.516 1 91.31 107 THR A O 1
ATOM 834 N N . LYS A 1 108 ? 0.218 22.594 6.98 1 90.62 108 LYS A N 1
ATOM 835 C CA . LYS A 1 108 ? -0.897 22.969 7.844 1 90.62 108 LYS A CA 1
ATOM 836 C C . LYS A 1 108 ? -1.88 23.875 7.109 1 90.62 108 LYS A C 1
ATOM 838 O O . LYS A 1 108 ? -3.096 23.688 7.203 1 90.62 108 LYS A O 1
ATOM 843 N N . ALA A 1 109 ? -1.35 24.812 6.453 1 94.69 109 ALA A N 1
ATOM 844 C CA . ALA A 1 109 ? -2.191 25.734 5.688 1 94.69 109 ALA A CA 1
ATOM 845 C C . ALA A 1 109 ? -3.004 24.984 4.637 1 94.69 109 ALA A C 1
ATOM 847 O O . ALA A 1 109 ? -4.188 25.266 4.441 1 94.69 109 ALA A O 1
ATOM 848 N N . PHE A 1 110 ? -2.346 24.062 4.004 1 94.75 110 PHE A N 1
ATOM 849 C CA . PHE A 1 110 ? -2.971 23.234 2.975 1 94.75 110 PHE A CA 1
ATOM 850 C C . PHE A 1 110 ? -4.129 22.438 3.555 1 94.75 110 PHE A C 1
ATOM 852 O O . PHE A 1 110 ? -5.234 22.453 3.006 1 94.75 110 PHE A O 1
ATOM 859 N N . LEU A 1 111 ? -3.93 21.797 4.648 1 94.88 111 LEU A N 1
ATOM 860 C CA . LEU A 1 111 ? -4.953 20.969 5.289 1 94.88 111 LEU A CA 1
ATOM 861 C C . LEU A 1 111 ? -6.109 21.828 5.781 1 94.88 111 LEU A C 1
ATOM 863 O O . LEU A 1 111 ? -7.277 21.469 5.617 1 94.88 111 LEU A O 1
ATOM 867 N N . ASN A 1 112 ? -5.797 23 6.34 1 95.5 112 ASN A N 1
ATOM 868 C CA . ASN A 1 112 ? -6.809 23.922 6.848 1 95.5 112 ASN A CA 1
ATOM 869 C C . ASN A 1 112 ? -7.695 24.453 5.727 1 95.5 112 ASN A C 1
ATOM 871 O O . ASN A 1 112 ? -8.914 24.578 5.895 1 95.5 112 ASN A O 1
ATOM 875 N N . ARG A 1 113 ? -7.109 24.719 4.664 1 96.94 113 ARG A N 1
ATOM 876 C CA . ARG A 1 113 ? -7.859 25.234 3.529 1 96.94 113 ARG A CA 1
ATOM 877 C C . ARG A 1 113 ? -8.914 24.234 3.062 1 96.94 113 ARG A C 1
ATOM 879 O O . ARG A 1 113 ? -9.992 24.625 2.607 1 96.94 113 ARG A O 1
ATOM 886 N N . LEU A 1 114 ? -8.633 23.016 3.275 1 96.94 114 LEU A N 1
ATOM 887 C CA . LEU A 1 114 ? -9.531 21.969 2.818 1 96.94 114 LEU A CA 1
ATOM 888 C C . LEU A 1 114 ? -10.367 21.422 3.975 1 96.94 114 LEU A C 1
ATOM 890 O O . LEU A 1 114 ? -11.141 20.484 3.799 1 96.94 114 LEU A O 1
ATOM 894 N N . SER A 1 115 ? -10.148 21.953 5.133 1 97.38 115 SER A N 1
ATOM 895 C CA . SER A 1 115 ? -10.867 21.578 6.344 1 97.38 115 SER A CA 1
ATOM 896 C C . SER A 1 115 ? -10.602 20.125 6.707 1 97.38 115 SER A C 1
ATOM 898 O O . SER A 1 115 ? -11.516 19.406 7.133 1 97.38 115 SER A O 1
ATOM 900 N N . ILE A 1 116 ? -9.422 19.703 6.402 1 96.44 116 ILE A N 1
ATOM 901 C CA . ILE A 1 116 ? -9 18.375 6.824 1 96.44 116 ILE A CA 1
ATOM 902 C C . ILE A 1 116 ? -8.414 18.438 8.234 1 96.44 116 ILE A C 1
ATOM 904 O O . ILE A 1 116 ? -7.477 19.203 8.484 1 96.44 116 ILE A O 1
ATOM 908 N N . LYS A 1 117 ? -8.898 17.656 9.141 1 93.88 117 LYS A N 1
ATOM 909 C CA . LYS A 1 117 ? -8.352 17.594 10.492 1 93.88 117 LYS A CA 1
ATOM 910 C C . LYS A 1 117 ? -7.113 16.688 10.539 1 93.88 117 LYS A C 1
ATOM 912 O O . LYS A 1 117 ? -7.133 15.57 10.031 1 93.88 117 LYS A O 1
ATOM 917 N N . TYR A 1 118 ? -6.137 17.172 11.117 1 91 118 TYR A N 1
ATOM 918 C CA . TYR A 1 118 ? -4.895 16.406 11.258 1 91 118 TYR A CA 1
ATOM 919 C C . TYR A 1 118 ? -4.664 16.016 12.711 1 91 118 TYR A C 1
ATOM 921 O O . TYR A 1 118 ? -4.805 16.844 13.617 1 91 118 TYR A O 1
ATOM 929 N N . HIS A 1 119 ? -4.316 14.75 12.883 1 87.44 119 HIS A N 1
ATOM 930 C CA . HIS A 1 119 ? -3.988 14.227 14.203 1 87.44 119 HIS A CA 1
ATOM 931 C C . HIS A 1 119 ? -2.594 13.609 14.211 1 87.44 119 HIS A C 1
ATOM 933 O O . HIS A 1 119 ? -2.301 12.711 13.422 1 87.44 119 HIS A O 1
ATOM 939 N N . GLN A 1 120 ? -1.758 14.109 15.055 1 83.56 120 GLN A N 1
ATOM 940 C CA . GLN A 1 120 ? -0.458 13.484 15.281 1 83.56 120 GLN A CA 1
ATOM 941 C C . GLN A 1 120 ? -0.533 12.438 16.391 1 83.56 120 GLN A C 1
ATOM 943 O O . GLN A 1 120 ? -1.038 12.719 17.484 1 83.56 120 GLN A O 1
ATOM 948 N N . THR A 1 121 ? -0.185 11.203 16.031 1 75.69 121 THR A N 1
ATOM 949 C CA . THR A 1 121 ? -0.211 10.156 17.047 1 75.69 121 THR A CA 1
ATOM 950 C C . THR A 1 121 ? 1.204 9.711 17.406 1 75.69 121 THR A C 1
ATOM 952 O O . THR A 1 121 ? 2.158 10.039 16.703 1 75.69 121 THR A O 1
ATOM 955 N N . THR A 1 122 ? 1.424 9.172 18.656 1 61.84 122 THR A N 1
ATOM 956 C CA . THR A 1 122 ? 2.705 8.594 19.047 1 61.84 122 THR A CA 1
ATOM 957 C C . THR A 1 122 ? 2.877 7.203 18.453 1 61.84 122 THR A C 1
ATOM 959 O O . THR A 1 122 ? 1.9 6.473 18.266 1 61.84 122 THR A O 1
ATOM 962 N N . PRO A 1 123 ? 4.066 6.969 17.859 1 54.84 123 PRO A N 1
ATOM 963 C CA . PRO A 1 123 ? 4.375 5.695 17.203 1 54.84 123 PRO A CA 1
ATOM 964 C C . PRO A 1 123 ? 3.717 4.504 17.891 1 54.84 123 PRO A C 1
ATOM 966 O O . PRO A 1 123 ? 3.418 3.498 17.234 1 54.84 123 PRO A O 1
ATOM 969 N N . TYR A 1 124 ? 3.721 4.457 19.203 1 43.84 124 TYR A N 1
ATOM 970 C CA . TYR A 1 124 ? 3.488 3.176 19.859 1 43.84 124 TYR A CA 1
ATOM 971 C C . TYR A 1 124 ? 2.125 2.611 19.484 1 43.84 124 TYR A C 1
ATOM 973 O O . TYR A 1 124 ? 1.879 1.411 19.641 1 43.84 124 TYR A O 1
ATOM 981 N N . HIS A 1 125 ? 1.131 3.434 19.344 1 45.16 125 HIS A N 1
ATOM 982 C CA . HIS A 1 125 ? -0.144 2.727 19.391 1 45.16 125 HIS A CA 1
ATOM 983 C C . HIS A 1 125 ? -0.574 2.273 18 1 45.16 125 HIS A C 1
ATOM 985 O O . HIS A 1 125 ? -1.183 3.045 17.25 1 45.16 125 HIS A O 1
ATOM 991 N N . PRO A 1 126 ? 0.067 1.433 17.531 1 43.88 126 PRO A N 1
ATOM 992 C CA . PRO A 1 126 ? -0.422 0.971 16.234 1 43.88 126 PRO A CA 1
ATOM 993 C C . PRO A 1 126 ? -1.946 0.965 16.141 1 43.88 126 PRO A C 1
ATOM 995 O O . PRO A 1 126 ? -2.604 0.146 16.797 1 43.88 126 PRO A O 1
ATOM 998 N N . ARG A 1 127 ? -2.594 2.01 16.438 1 41.56 127 ARG A N 1
ATOM 999 C CA . ARG A 1 127 ? -4.039 1.943 16.25 1 41.56 127 ARG A CA 1
ATOM 1000 C C . ARG A 1 127 ? -4.395 1.313 14.906 1 41.56 127 ARG A C 1
ATOM 1002 O O . ARG A 1 127 ? -4.988 1.966 14.047 1 41.56 127 ARG A O 1
ATOM 1009 N N . THR A 1 128 ? -3.398 0.902 14.102 1 43 128 THR A N 1
ATOM 1010 C CA . THR A 1 128 ? -4.043 0.219 12.992 1 43 128 THR A CA 1
ATOM 1011 C C . THR A 1 128 ? -5.258 -0.574 13.469 1 43 128 THR A C 1
ATOM 1013 O O . THR A 1 128 ? -5.152 -1.373 14.398 1 43 128 THR A O 1
ATOM 1016 N N . ASN A 1 129 ? -6.32 0.048 13.336 1 44.31 129 ASN A N 1
ATOM 1017 C CA . ASN A 1 129 ? -7.582 -0.609 13.664 1 44.31 129 ASN A CA 1
ATOM 1018 C C . ASN A 1 129 ? -7.516 -2.109 13.398 1 44.31 129 ASN A C 1
ATOM 1020 O O . ASN A 1 129 ? -6.926 -2.543 12.406 1 44.31 129 ASN A O 1
ATOM 1024 N N . GLY A 1 130 ? -7.41 -2.82 14.461 1 50.38 130 GLY A N 1
ATOM 1025 C CA . GLY A 1 130 ? -7.59 -4.262 14.5 1 50.38 130 GLY A CA 1
ATOM 1026 C C . GLY A 1 130 ? -8.133 -4.836 13.203 1 50.38 130 GLY A C 1
ATOM 1027 O O . GLY A 1 130 ? -7.84 -5.984 12.859 1 50.38 130 GLY A O 1
ATOM 1028 N N . ARG A 1 131 ? -8.781 -3.916 12.547 1 54 131 ARG A N 1
ATOM 1029 C CA . ARG A 1 131 ? -9.477 -4.48 11.398 1 54 131 ARG A CA 1
ATOM 1030 C C . ARG A 1 131 ? -8.5 -4.852 10.289 1 54 131 ARG A C 1
ATOM 1032 O O . ARG A 1 131 ? -8.562 -5.949 9.734 1 54 131 ARG A O 1
ATOM 1039 N N . CYS A 1 132 ? -7.559 -3.869 9.992 1 55.09 132 CYS A N 1
ATOM 1040 C CA . CYS A 1 132 ? -6.688 -4.145 8.859 1 55.09 132 CYS A CA 1
ATOM 1041 C C . CYS A 1 132 ? -5.52 -5.035 9.266 1 55.09 132 CYS A C 1
ATOM 1043 O O . CYS A 1 132 ? -4.84 -5.609 8.414 1 55.09 132 CYS A O 1
ATOM 1045 N N . GLU A 1 133 ? -5.168 -5.129 10.508 1 53.81 133 GLU A N 1
ATOM 1046 C CA . GLU A 1 133 ? -4.102 -5.996 11 1 53.81 133 GLU A CA 1
ATOM 1047 C C . GLU A 1 133 ? -4.551 -7.457 11.039 1 53.81 133 GLU A C 1
ATOM 1049 O O . GLU A 1 133 ? -3.727 -8.367 10.953 1 53.81 133 GLU A O 1
ATOM 1054 N N . LYS A 1 134 ? -5.82 -7.637 11.227 1 48.56 134 LYS A N 1
ATOM 1055 C CA . LYS A 1 134 ? -6.324 -8.984 11.492 1 48.56 134 LYS A CA 1
ATOM 1056 C C . LYS A 1 134 ? -6.441 -9.797 10.211 1 48.56 134 LYS A C 1
ATOM 1058 O O . LYS A 1 134 ? -6.633 -11.008 10.25 1 48.56 134 LYS A O 1
ATOM 1063 N N . PHE A 1 135 ? -6.355 -9.102 9.188 1 45.09 135 PHE A N 1
ATOM 1064 C CA . PHE A 1 135 ? -6.672 -9.898 8.008 1 45.09 135 PHE A CA 1
ATOM 1065 C C . PHE A 1 135 ? -5.418 -10.586 7.469 1 45.09 135 PHE A C 1
ATOM 1067 O O . PHE A 1 135 ? -5.477 -11.273 6.449 1 45.09 135 PHE A O 1
ATOM 1074 N N . ASN A 1 136 ? -4.25 -10.266 8.039 1 39.19 136 ASN A N 1
ATOM 1075 C CA . ASN A 1 136 ? -3.152 -11.094 7.543 1 39.19 136 ASN A CA 1
ATOM 1076 C C . ASN A 1 136 ? -3.117 -12.453 8.242 1 39.19 136 ASN A C 1
ATOM 1078 O O . ASN A 1 136 ? -3.432 -12.547 9.43 1 39.19 136 ASN A O 1
ATOM 1082 N N . MET B 1 1 ? -27.422 -1.716 50.844 1 25.94 1 MET B N 1
ATOM 1083 C CA . MET B 1 1 ? -26.203 -2.518 50.75 1 25.94 1 MET B CA 1
ATOM 1084 C C . MET B 1 1 ? -26.031 -3.102 49.375 1 25.94 1 MET B C 1
ATOM 1086 O O . MET B 1 1 ? -26.75 -4.035 49 1 25.94 1 MET B O 1
ATOM 1090 N N . VAL B 1 2 ? -25.781 -2.312 48.25 1 24.73 2 VAL B N 1
ATOM 1091 C CA . VAL B 1 2 ? -25.922 -2.418 46.812 1 24.73 2 VAL B CA 1
ATOM 1092 C C . VAL B 1 2 ? -24.875 -3.383 46.25 1 24.73 2 VAL B C 1
ATOM 1094 O O . VAL B 1 2 ? -23.672 -3.109 46.312 1 24.73 2 VAL B O 1
ATOM 1097 N N . LEU B 1 3 ? -24.906 -4.727 46.344 1 26.34 3 LEU B N 1
ATOM 1098 C CA . LEU B 1 3 ? -24.047 -5.883 46.125 1 26.34 3 LEU B CA 1
ATOM 1099 C C . LEU B 1 3 ? -23.797 -6.09 44.656 1 26.34 3 LEU B C 1
ATOM 1101 O O . LEU B 1 3 ? -23.312 -7.152 44.219 1 26.34 3 LEU B O 1
ATOM 1105 N N . VAL B 1 4 ? -24.125 -5.125 43.75 1 26.08 4 VAL B N 1
ATOM 1106 C CA . VAL B 1 4 ? -24.281 -5.566 42.375 1 26.08 4 VAL B CA 1
ATOM 1107 C C . VAL B 1 4 ? -23 -6.234 41.906 1 26.08 4 VAL B C 1
ATOM 1109 O O . VAL B 1 4 ? -21.922 -6.02 42.469 1 26.08 4 VAL B O 1
ATOM 1112 N N . GLY B 1 5 ? -22.891 -6.738 40.5 1 23.59 5 GLY B N 1
ATOM 1113 C CA . GLY B 1 5 ? -22.547 -7.773 39.562 1 23.59 5 GLY B CA 1
ATOM 1114 C C . GLY B 1 5 ? -21.125 -7.672 39.031 1 23.59 5 GLY B C 1
ATOM 1115 O O . GLY B 1 5 ? -20.797 -6.738 38.312 1 23.59 5 GLY B O 1
ATOM 1116 N N . GLN B 1 6 ? -20.078 -7.758 39.844 1 27.08 6 GLN B N 1
ATOM 1117 C CA . GLN B 1 6 ? -18.641 -7.781 39.562 1 27.08 6 GLN B CA 1
ATOM 1118 C C . GLN B 1 6 ? -18.297 -8.781 38.469 1 27.08 6 GLN B C 1
ATOM 1120 O O . GLN B 1 6 ? -17.125 -8.992 38.156 1 27.08 6 GLN B O 1
ATOM 1125 N N . GLU B 1 7 ? -19.25 -9.633 38 1 25.73 7 GLU B N 1
ATOM 1126 C CA . GLU B 1 7 ? -18.766 -10.906 37.469 1 25.73 7 GLU B CA 1
ATOM 1127 C C . GLU B 1 7 ? -18 -10.711 36.188 1 25.73 7 GLU B C 1
ATOM 1129 O O . GLU B 1 7 ? -17.125 -11.508 35.844 1 25.73 7 GLU B O 1
ATOM 1134 N N . ALA B 1 8 ? -18.391 -9.867 35.281 1 24.69 8 ALA B N 1
ATOM 1135 C CA . ALA B 1 8 ? -18.5 -10.297 33.875 1 24.69 8 ALA B CA 1
ATOM 1136 C C . ALA B 1 8 ? -17.141 -10.312 33.219 1 24.69 8 ALA B C 1
ATOM 1138 O O . ALA B 1 8 ? -17.016 -10.648 32.031 1 24.69 8 ALA B O 1
ATOM 1139 N N . ILE B 1 9 ? -16.156 -9.602 33.656 1 28 9 ILE B N 1
ATOM 1140 C CA . ILE B 1 9 ? -15.156 -9.438 32.625 1 28 9 ILE B CA 1
ATOM 1141 C C . ILE B 1 9 ? -14.445 -10.766 32.375 1 28 9 ILE B C 1
ATOM 1143 O O . ILE B 1 9 ? -13.633 -11.203 33.188 1 28 9 ILE B O 1
ATOM 1147 N N . ARG B 1 10 ? -15.133 -11.922 32.031 1 27.02 10 ARG B N 1
ATOM 1148 C CA . ARG B 1 10 ? -14.469 -13.195 31.781 1 27.02 10 ARG B CA 1
ATOM 1149 C C . ARG B 1 10 ? -13.328 -13.023 30.781 1 27.02 10 ARG B C 1
ATOM 1151 O O . ARG B 1 10 ? -13.516 -12.43 29.719 1 27.02 10 ARG B O 1
ATOM 1158 N N . THR B 1 11 ? -12.148 -12.992 31.266 1 28.02 11 THR B N 1
ATOM 1159 C CA . THR B 1 11 ? -10.844 -13.133 30.625 1 28.02 11 THR B CA 1
ATOM 1160 C C . THR B 1 11 ? -10.859 -14.258 29.594 1 28.02 11 THR B C 1
ATOM 1162 O O . THR B 1 11 ? -11.18 -15.398 29.922 1 28.02 11 THR B O 1
ATOM 1165 N N . CYS B 1 12 ? -11.367 -13.969 28.359 1 28.38 12 CYS B N 1
ATOM 1166 C CA . CYS B 1 12 ? -11.391 -14.969 27.297 1 28.38 12 CYS B CA 1
ATOM 1167 C C . CYS B 1 12 ? -10.141 -15.828 27.328 1 28.38 12 CYS B C 1
ATOM 1169 O O . CYS B 1 12 ? -9.039 -15.344 27.062 1 28.38 12 CYS B O 1
ATOM 1171 N N . GLU B 1 13 ? -9.961 -16.875 28.203 1 27.84 13 GLU B N 1
ATOM 1172 C CA . GLU B 1 13 ? -9.039 -18 28.359 1 27.84 13 GLU B CA 1
ATOM 1173 C C . GLU B 1 13 ? -8.688 -18.641 27.016 1 27.84 13 GLU B C 1
ATOM 1175 O O . GLU B 1 13 ? -7.68 -19.328 26.906 1 27.84 13 GLU B O 1
ATOM 1180 N N . ARG B 1 14 ? -9.727 -18.781 26.125 1 29.53 14 ARG B N 1
ATOM 1181 C CA . ARG B 1 14 ? -9.453 -19.641 24.984 1 29.53 14 ARG B CA 1
ATOM 1182 C C . ARG B 1 14 ? -8.305 -19.094 24.141 1 29.53 14 ARG B C 1
ATOM 1184 O O . ARG B 1 14 ? -7.809 -19.781 23.25 1 29.53 14 ARG B O 1
ATOM 1191 N N . CYS B 1 15 ? -8.094 -17.812 24.062 1 30.69 15 CYS B N 1
ATOM 1192 C CA . CYS B 1 15 ? -6.961 -17.359 23.25 1 30.69 15 CYS B CA 1
ATOM 1193 C C . CYS B 1 15 ? -5.652 -17.922 23.797 1 30.69 15 CYS B C 1
ATOM 1195 O O . CYS B 1 15 ? -4.586 -17.672 23.234 1 30.69 15 CYS B O 1
ATOM 1197 N N . GLN B 1 16 ? -5.602 -18.375 25.109 1 28.97 16 GLN B N 1
ATOM 1198 C CA . GLN B 1 16 ? -4.375 -18.922 25.672 1 28.97 16 GLN B CA 1
ATOM 1199 C C . GLN B 1 16 ? -4.027 -20.266 25.031 1 28.97 16 GLN B C 1
ATOM 1201 O O . GLN B 1 16 ? -2.932 -20.797 25.234 1 28.97 16 GLN B O 1
ATOM 1206 N N . LEU B 1 17 ? -5.043 -21.141 24.812 1 30.2 17 LEU B N 1
ATOM 1207 C CA . LEU B 1 17 ? -4.785 -22.578 24.75 1 30.2 17 LEU B CA 1
ATOM 1208 C C . LEU B 1 17 ? -3.809 -22.906 23.625 1 30.2 17 LEU B C 1
ATOM 1210 O O . LEU B 1 17 ? -2.879 -23.688 23.828 1 30.2 17 LEU B O 1
ATOM 1214 N N . THR B 1 18 ? -4.262 -23.141 22.375 1 28.64 18 THR B N 1
ATOM 1215 C CA . THR B 1 18 ? -3.494 -24.062 21.547 1 28.64 18 THR B CA 1
ATOM 1216 C C . THR B 1 18 ? -2.148 -23.469 21.172 1 28.64 18 THR B C 1
ATOM 1218 O O . THR B 1 18 ? -2.086 -22.562 20.328 1 28.64 18 THR B O 1
ATOM 1221 N N . LEU B 1 19 ? -1.237 -23.266 22.078 1 29.86 19 LEU B N 1
ATOM 1222 C CA . LEU B 1 19 ? 0.169 -23.094 21.719 1 29.86 19 LEU B CA 1
ATOM 1223 C C . LEU B 1 19 ? 0.633 -24.203 20.797 1 29.86 19 LEU B C 1
ATOM 1225 O O . LEU B 1 19 ? 0.768 -25.359 21.219 1 29.86 19 LEU B O 1
ATOM 1229 N N . ALA B 1 20 ? 0.217 -24.391 19.609 1 31.48 20 ALA B N 1
ATOM 1230 C CA . ALA B 1 20 ? 0.8 -25.484 18.812 1 31.48 20 ALA B CA 1
ATOM 1231 C C . ALA B 1 20 ? 2.289 -25.641 19.109 1 31.48 20 ALA B C 1
ATOM 1233 O O . ALA B 1 20 ? 2.979 -24.656 19.391 1 31.48 20 ALA B O 1
ATOM 1234 N N . PRO B 1 21 ? 2.793 -26.812 19.594 1 31.95 21 PRO B N 1
ATOM 1235 C CA . PRO B 1 21 ? 4.23 -27 19.797 1 31.95 21 PRO B CA 1
ATOM 1236 C C . PRO B 1 21 ? 5.082 -26.156 18.859 1 31.95 21 PRO B C 1
ATOM 1238 O O . PRO B 1 21 ? 4.648 -25.844 17.75 1 31.95 21 PRO B O 1
ATOM 1241 N N . LYS B 1 22 ? 5.953 -25.438 19.453 1 33.84 22 LYS B N 1
ATOM 1242 C CA . LYS B 1 22 ? 6.988 -24.812 18.625 1 33.84 22 LYS B CA 1
ATOM 1243 C C . LYS B 1 22 ? 7.457 -25.75 17.516 1 33.84 22 LYS B C 1
ATOM 1245 O O . LYS B 1 22 ? 8.102 -26.766 17.781 1 33.84 22 LYS B O 1
ATOM 1250 N N . ILE B 1 23 ? 6.625 -26.328 16.656 1 32.47 23 ILE B N 1
ATOM 1251 C CA . ILE B 1 23 ? 7.34 -27.047 15.602 1 32.47 23 ILE B CA 1
ATOM 1252 C C . ILE B 1 23 ? 8.703 -26.391 15.375 1 32.47 23 ILE B C 1
ATOM 1254 O O . ILE B 1 23 ? 8.812 -25.172 15.305 1 32.47 23 ILE B O 1
ATOM 1258 N N . PRO B 1 24 ? 9.82 -27.094 15.656 1 32.62 24 PRO B N 1
ATOM 1259 C CA . PRO B 1 24 ? 11.141 -26.516 15.391 1 32.62 24 PRO B CA 1
ATOM 1260 C C . PRO B 1 24 ? 11.172 -25.672 14.125 1 32.62 24 PRO B C 1
ATOM 1262 O O . PRO B 1 24 ? 10.531 -26.016 13.125 1 32.62 24 PRO B O 1
ATOM 1265 N N . SER B 1 25 ? 11.078 -24.391 14.383 1 36.25 25 SER B N 1
ATOM 1266 C CA . SER B 1 25 ? 11.281 -23.516 13.227 1 36.25 25 SER B CA 1
ATOM 1267 C C . SER B 1 25 ? 12.312 -24.109 12.273 1 36.25 25 SER B C 1
ATOM 1269 O O . SER B 1 25 ? 13.445 -24.391 12.68 1 36.25 25 SER B O 1
ATOM 1271 N N . ILE B 1 26 ? 12.062 -25.109 11.617 1 36.72 26 ILE B N 1
ATOM 1272 C CA . ILE B 1 26 ? 13.086 -25.344 10.602 1 36.72 26 ILE B CA 1
ATOM 1273 C C . ILE B 1 26 ? 13.852 -24.047 10.336 1 36.72 26 ILE B C 1
ATOM 1275 O O . ILE B 1 26 ? 13.25 -22.984 10.195 1 36.72 26 ILE B O 1
ATOM 1279 N N . PRO B 1 27 ? 15.094 -23.969 10.789 1 37.75 27 PRO B N 1
ATOM 1280 C CA . PRO B 1 27 ? 15.891 -22.766 10.531 1 37.75 27 PRO B CA 1
ATOM 1281 C C . PRO B 1 27 ? 15.531 -22.094 9.211 1 37.75 27 PRO B C 1
ATOM 1283 O O . PRO B 1 27 ? 15.594 -22.734 8.148 1 37.75 27 PRO B O 1
ATOM 1286 N N . LEU B 1 28 ? 14.414 -21.422 9.211 1 42.94 28 LEU B N 1
ATOM 1287 C CA . LEU B 1 28 ? 14.156 -20.703 7.969 1 42.94 28 LEU B CA 1
ATOM 1288 C C . LEU B 1 28 ? 15.453 -20.188 7.352 1 42.94 28 LEU B C 1
ATOM 1290 O O . LEU B 1 28 ? 16.25 -19.531 8.031 1 42.94 28 LEU B O 1
ATOM 1294 N N . GLN B 1 29 ? 16.078 -20.969 6.648 1 43.97 29 GLN B N 1
ATOM 1295 C CA . GLN B 1 29 ? 17.203 -20.391 5.918 1 43.97 29 GLN B CA 1
ATOM 1296 C C . GLN B 1 29 ? 16.969 -18.922 5.617 1 43.97 29 GLN B C 1
ATOM 1298 O O . GLN B 1 29 ? 15.891 -18.547 5.129 1 43.97 29 GLN B O 1
ATOM 1303 N N . PRO B 1 30 ? 17.625 -18.047 6.348 1 47.69 30 PRO B N 1
ATOM 1304 C CA . PRO B 1 30 ? 17.484 -16.625 6.031 1 47.69 30 PRO B CA 1
ATOM 1305 C C . PRO B 1 30 ? 17.344 -16.359 4.535 1 47.69 30 PRO B C 1
ATOM 1307 O O . PRO B 1 30 ? 18.109 -16.906 3.736 1 47.69 30 PRO B O 1
ATOM 1310 N N . ILE B 1 31 ? 16.125 -16.312 4.074 1 55.5 31 ILE B N 1
ATOM 1311 C CA . ILE B 1 31 ? 16.047 -15.852 2.691 1 55.5 31 ILE B CA 1
ATOM 1312 C C . ILE B 1 31 ? 17 -14.672 2.494 1 55.5 31 ILE B C 1
ATOM 1314 O O . ILE B 1 31 ? 16.938 -13.688 3.229 1 55.5 31 ILE B O 1
ATOM 1318 N N . PRO B 1 32 ? 18.047 -14.93 1.868 1 61.03 32 PRO B N 1
ATOM 1319 C CA . PRO B 1 32 ? 18.953 -13.805 1.629 1 61.03 32 PRO B CA 1
ATOM 1320 C C . PRO B 1 32 ? 18.219 -12.508 1.301 1 61.03 32 PRO B C 1
ATOM 1322 O O . PRO B 1 32 ? 17.094 -12.547 0.786 1 61.03 32 PRO B O 1
ATOM 1325 N N . PRO B 1 33 ? 18.734 -11.469 1.823 1 68.44 33 PRO B N 1
ATOM 1326 C CA . PRO B 1 33 ? 18.109 -10.18 1.488 1 68.44 33 PRO B CA 1
ATOM 1327 C C . PRO B 1 33 ? 17.812 -10.039 -0.003 1 68.44 33 PRO B C 1
ATOM 1329 O O . PRO B 1 33 ? 18.625 -10.445 -0.838 1 68.44 33 PRO B O 1
ATOM 1332 N N . ALA B 1 34 ? 16.594 -9.883 -0.26 1 77.81 34 ALA B N 1
ATOM 1333 C CA . ALA B 1 34 ? 16.156 -9.703 -1.645 1 77.81 34 ALA B CA 1
ATOM 1334 C C . ALA B 1 34 ? 16.656 -8.375 -2.203 1 77.81 34 ALA B C 1
ATOM 1336 O O . ALA B 1 34 ? 16.719 -7.375 -1.48 1 77.81 34 ALA B O 1
ATOM 1337 N N . LEU B 1 35 ? 17.188 -8.445 -3.479 1 90.81 35 LEU B N 1
ATOM 1338 C CA . LEU B 1 35 ? 17.438 -7.199 -4.191 1 90.81 35 LEU B CA 1
ATOM 1339 C C . LEU B 1 35 ? 16.125 -6.465 -4.469 1 90.81 35 LEU B C 1
ATOM 1341 O O . LEU B 1 35 ? 15.047 -7.066 -4.434 1 90.81 35 LEU B O 1
ATOM 1345 N N . PRO B 1 36 ? 16.219 -5.215 -4.66 1 94.38 36 PRO B N 1
ATOM 1346 C CA . PRO B 1 36 ? 14.992 -4.449 -4.918 1 94.38 36 PRO B CA 1
ATOM 1347 C C . PRO B 1 36 ? 14.164 -5.027 -6.062 1 94.38 36 PRO B C 1
ATOM 1349 O O . PRO B 1 36 ? 14.711 -5.336 -7.125 1 94.38 36 PRO B O 1
ATOM 1352 N N . LEU B 1 37 ? 12.906 -5.25 -5.824 1 95.31 37 LEU B N 1
ATOM 1353 C CA . LEU B 1 37 ? 11.883 -5.551 -6.82 1 95.31 37 LEU B CA 1
ATOM 1354 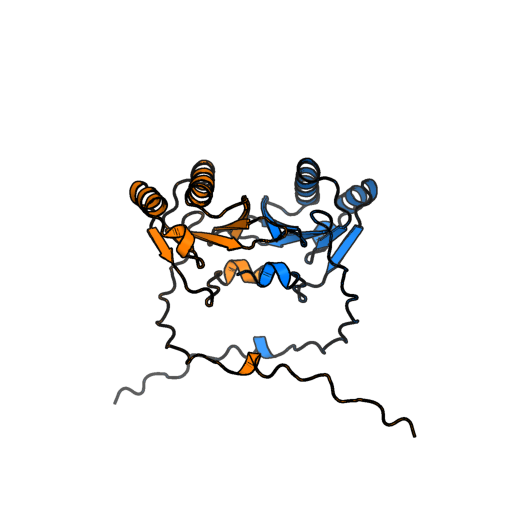C C . LEU B 1 37 ? 12 -6.996 -7.297 1 95.31 37 LEU B C 1
ATOM 1356 O O . LEU B 1 37 ? 11.406 -7.367 -8.312 1 95.31 37 LEU B O 1
ATOM 1360 N N . GLN B 1 38 ? 12.672 -7.805 -6.516 1 95.62 38 GLN B N 1
ATOM 1361 C CA . GLN B 1 38 ? 12.883 -9.188 -6.93 1 95.62 38 GLN B CA 1
ATOM 1362 C C . GLN B 1 38 ? 11.977 -10.141 -6.152 1 95.62 38 GLN B C 1
ATOM 1364 O O . GLN B 1 38 ? 11.602 -11.203 -6.652 1 95.62 38 GLN B O 1
ATOM 1369 N N . ARG B 1 39 ? 11.625 -9.773 -5 1 94.75 39 ARG B N 1
ATOM 1370 C CA . ARG B 1 39 ? 10.789 -10.617 -4.152 1 94.75 39 ARG B CA 1
ATOM 1371 C C . ARG B 1 39 ? 9.578 -9.836 -3.635 1 94.75 39 ARG B C 1
ATOM 1373 O O . ARG B 1 39 ? 9.734 -8.852 -2.906 1 94.75 39 ARG B O 1
ATOM 1380 N N . TRP B 1 40 ? 8.445 -10.367 -4.023 1 93.75 40 TRP B N 1
ATOM 1381 C CA . TRP B 1 40 ? 7.215 -9.688 -3.646 1 93.75 40 TRP B CA 1
ATOM 1382 C C . TRP B 1 40 ? 6.344 -10.578 -2.773 1 93.75 40 TRP B C 1
ATOM 1384 O O . TRP B 1 40 ? 6.219 -11.781 -3.031 1 93.75 40 TRP B O 1
ATOM 1394 N N . GLY B 1 41 ? 5.824 -9.977 -1.681 1 91.25 41 GLY B N 1
ATOM 1395 C CA . GLY B 1 41 ? 4.695 -10.578 -0.989 1 91.25 41 GLY B CA 1
ATOM 1396 C C . GLY B 1 41 ? 3.354 -10.164 -1.566 1 91.25 41 GLY B C 1
ATOM 1397 O O . GLY B 1 41 ? 3.102 -8.977 -1.78 1 91.25 41 GLY B O 1
ATOM 1398 N N . ILE B 1 42 ? 2.57 -11.117 -1.887 1 91.69 42 ILE B N 1
ATOM 1399 C CA . ILE B 1 42 ? 1.244 -10.828 -2.418 1 91.69 42 ILE B CA 1
ATOM 1400 C C . ILE B 1 42 ? 0.194 -11.641 -1.664 1 91.69 42 ILE B C 1
ATOM 1402 O O . ILE B 1 42 ? 0.297 -12.867 -1.574 1 91.69 42 ILE B O 1
ATOM 1406 N N . ASP B 1 43 ? -0.823 -10.891 -1.128 1 86.75 43 ASP B N 1
ATOM 1407 C CA . ASP B 1 43 ? -1.849 -11.57 -0.342 1 86.75 43 ASP B CA 1
ATOM 1408 C C . ASP B 1 43 ? -3.195 -10.859 -0.464 1 86.75 43 ASP B C 1
ATOM 1410 O O . ASP B 1 43 ? -3.246 -9.656 -0.753 1 86.75 43 ASP B O 1
ATOM 1414 N N . PHE B 1 44 ? -4.203 -11.68 -0.16 1 87.19 44 PHE B N 1
ATOM 1415 C CA . PHE B 1 44 ? -5.539 -11.094 -0.13 1 87.19 44 PHE B CA 1
ATOM 1416 C C . PHE B 1 44 ? -5.953 -10.766 1.299 1 87.19 44 PHE B C 1
ATOM 1418 O O . PHE B 1 44 ? -5.609 -11.492 2.234 1 87.19 44 PHE B O 1
ATOM 1425 N N . THR B 1 45 ? -6.652 -9.688 1.363 1 86.75 45 THR B N 1
ATOM 1426 C CA . THR B 1 45 ? -7.402 -9.344 2.568 1 86.75 45 THR B CA 1
ATOM 1427 C C . THR B 1 45 ? -8.867 -9.094 2.238 1 86.75 45 THR B C 1
ATOM 1429 O O . THR B 1 45 ? -9.188 -8.461 1.229 1 86.75 45 THR B O 1
ATOM 1432 N N . GLY B 1 46 ? -9.766 -9.594 3.256 1 87.5 46 GLY B N 1
ATOM 1433 C CA . GLY B 1 46 ? -11.18 -9.305 3.064 1 87.5 46 GLY B CA 1
ATOM 1434 C C . GLY B 1 46 ? -12.039 -10.555 2.967 1 87.5 46 GLY B C 1
ATOM 1435 O O . GLY B 1 46 ? -11.555 -11.664 3.213 1 87.5 46 GLY B O 1
ATOM 1436 N N . PRO B 1 47 ? -13.156 -10.453 2.646 1 90.12 47 PRO B N 1
ATOM 1437 C CA . PRO B 1 47 ? -13.758 -9.219 2.15 1 90.12 47 PRO B CA 1
ATOM 1438 C C . PRO B 1 47 ? -13.953 -8.172 3.25 1 90.12 47 PRO B C 1
ATOM 1440 O O . PRO B 1 47 ? -14.273 -8.523 4.391 1 90.12 47 PRO B O 1
ATOM 1443 N N . ILE B 1 48 ? -13.703 -6.938 2.947 1 88.62 48 ILE B N 1
ATOM 1444 C CA . ILE B 1 48 ? -13.992 -5.746 3.734 1 88.62 48 ILE B CA 1
ATOM 1445 C C . ILE B 1 48 ? -14.977 -4.852 2.979 1 88.62 48 ILE B C 1
ATOM 1447 O O . ILE B 1 48 ? -14.68 -4.379 1.88 1 88.62 48 ILE B O 1
ATOM 1451 N N . LEU B 1 49 ? -16.141 -4.645 3.533 1 90.75 49 LEU B N 1
ATOM 1452 C CA . LEU B 1 49 ? -17.188 -3.85 2.893 1 90.75 49 LEU B CA 1
ATOM 1453 C C . LEU B 1 49 ? -17.484 -4.371 1.49 1 90.75 49 LEU B C 1
ATOM 1455 O O . LEU B 1 49 ? -17.625 -3.586 0.55 1 90.75 49 LEU B O 1
ATOM 1459 N N . GLY B 1 50 ? -17.359 -5.695 1.242 1 92.5 50 GLY B N 1
ATOM 1460 C CA . GLY B 1 50 ? -17.766 -6.352 0.008 1 92.5 50 GLY B CA 1
ATOM 1461 C C . GLY B 1 50 ? -16.641 -6.477 -0.997 1 92.5 50 GLY B C 1
ATOM 1462 O O . GLY B 1 50 ? -16.828 -7.016 -2.088 1 92.5 50 GLY B O 1
ATOM 1463 N N . TYR B 1 51 ? -15.445 -5.988 -0.578 1 93.25 51 TYR B N 1
ATOM 1464 C CA . TYR B 1 51 ? -14.32 -6.016 -1.508 1 93.25 51 TYR B CA 1
ATOM 1465 C C . TYR B 1 51 ? -13.156 -6.805 -0.927 1 93.25 51 TYR B C 1
ATOM 1467 O O . TYR B 1 51 ? -13 -6.895 0.294 1 93.25 51 TYR B O 1
ATOM 1475 N N . TYR B 1 52 ? -12.422 -7.328 -1.882 1 91.56 52 TYR B N 1
ATOM 1476 C CA . TYR B 1 52 ? -11.148 -7.938 -1.531 1 91.56 52 TYR B CA 1
ATOM 1477 C C . TYR B 1 52 ? -9.984 -7.023 -1.907 1 91.56 52 TYR B C 1
ATOM 1479 O O . TYR B 1 52 ? -10.016 -6.367 -2.949 1 91.56 52 TYR B O 1
ATOM 1487 N N . LEU B 1 53 ? -9.008 -7.051 -0.988 1 92.62 53 LEU B N 1
ATOM 1488 C CA . LEU B 1 53 ? -7.781 -6.316 -1.277 1 92.62 53 LEU B CA 1
ATOM 1489 C C . LEU B 1 53 ? -6.641 -7.27 -1.611 1 92.62 53 LEU B C 1
ATOM 1491 O O . LEU B 1 53 ? -6.367 -8.203 -0.854 1 92.62 53 LEU B O 1
ATOM 1495 N N . LEU B 1 54 ? -6.07 -7.121 -2.744 1 92.5 54 LEU B N 1
ATOM 1496 C CA . LEU B 1 54 ? -4.797 -7.777 -3.025 1 92.5 54 LEU B CA 1
ATOM 1497 C C . LEU B 1 54 ? -3.627 -6.871 -2.672 1 92.5 54 LEU B C 1
ATOM 1499 O O . LEU B 1 54 ? -3.439 -5.82 -3.293 1 92.5 54 LEU B O 1
ATOM 1503 N N . ASN B 1 55 ? -2.932 -7.242 -1.732 1 92.75 55 ASN B N 1
ATOM 1504 C CA . ASN B 1 55 ? -1.801 -6.449 -1.258 1 92.75 55 ASN B CA 1
ATOM 1505 C C . ASN B 1 55 ? -0.478 -6.98 -1.804 1 92.75 55 ASN B C 1
ATOM 1507 O O . ASN B 1 55 ? -0.258 -8.195 -1.845 1 92.75 55 ASN B O 1
ATOM 1511 N N . SER B 1 56 ? 0.347 -6.066 -2.232 1 94.06 56 SER B N 1
ATOM 1512 C CA . SER B 1 56 ? 1.683 -6.398 -2.717 1 94.06 56 SER B CA 1
ATOM 1513 C C . SER B 1 56 ? 2.752 -5.59 -1.991 1 94.06 56 SER B C 1
ATOM 1515 O O . SER B 1 56 ? 2.572 -4.395 -1.748 1 94.06 56 SER B O 1
ATOM 1517 N N . ILE B 1 57 ? 3.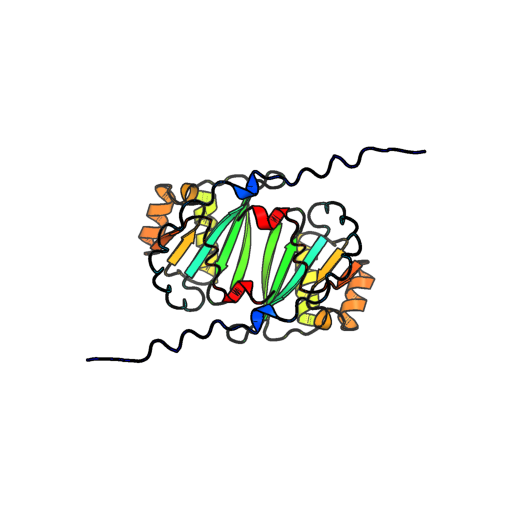779 -6.238 -1.64 1 93.25 57 ILE B N 1
ATOM 1518 C CA . ILE B 1 57 ? 4.875 -5.531 -0.985 1 93.25 57 ILE B CA 1
ATOM 1519 C C . ILE B 1 57 ? 6.211 -6.062 -1.497 1 93.25 57 ILE B C 1
ATOM 1521 O O . ILE B 1 57 ? 6.406 -7.277 -1.59 1 93.25 57 ILE B O 1
ATOM 1525 N N . ASP B 1 58 ? 7.102 -5.172 -1.89 1 93.56 58 ASP B N 1
ATOM 1526 C CA . ASP B 1 58 ? 8.484 -5.551 -2.17 1 93.56 58 ASP B CA 1
ATOM 1527 C C . ASP B 1 58 ? 9.305 -5.637 -0.883 1 93.56 58 ASP B C 1
ATOM 1529 O O . ASP B 1 58 ? 9.422 -4.648 -0.151 1 93.56 58 ASP B O 1
ATOM 1533 N N . TYR B 1 59 ? 9.969 -6.672 -0.699 1 89.25 59 TYR B N 1
ATOM 1534 C CA . TYR B 1 59 ? 10.586 -6.934 0.596 1 89.25 59 TYR B CA 1
ATOM 1535 C C . TYR B 1 59 ? 11.867 -6.125 0.762 1 89.25 59 TYR B C 1
ATOM 1537 O O . TYR B 1 59 ? 12.32 -5.895 1.885 1 89.25 59 TYR B O 1
ATOM 1545 N N . ALA B 1 60 ? 12.453 -5.652 -0.328 1 90.62 60 ALA B N 1
ATOM 1546 C CA . ALA B 1 60 ? 13.703 -4.91 -0.237 1 90.62 60 ALA B CA 1
ATOM 1547 C C . ALA B 1 60 ? 13.445 -3.422 -0.025 1 90.62 60 ALA B C 1
ATOM 1549 O O . ALA B 1 60 ? 14.094 -2.785 0.81 1 90.62 60 ALA B O 1
ATOM 1550 N N . THR B 1 61 ? 12.461 -2.865 -0.71 1 90.75 61 THR B N 1
ATOM 1551 C CA . THR B 1 61 ? 12.227 -1.425 -0.684 1 90.75 61 THR B CA 1
ATOM 1552 C C . THR B 1 61 ? 11.062 -1.083 0.242 1 90.75 61 THR B C 1
ATOM 1554 O O . THR B 1 61 ? 10.867 0.081 0.6 1 90.75 61 THR B O 1
ATOM 1557 N N . CYS B 1 62 ? 10.18 -2.025 0.488 1 91.25 62 CYS B N 1
ATOM 1558 C CA . CYS B 1 62 ? 8.992 -1.874 1.324 1 91.25 62 CYS B CA 1
ATOM 1559 C C . CYS B 1 62 ? 7.895 -1.122 0.582 1 91.25 62 CYS B C 1
ATOM 1561 O O . CYS B 1 62 ? 6.879 -0.748 1.176 1 91.25 62 CYS B O 1
ATOM 1563 N N . TYR B 1 63 ? 8.125 -0.995 -0.679 1 94.38 63 TYR B N 1
ATOM 1564 C CA . TYR B 1 63 ? 7.047 -0.44 -1.489 1 94.38 63 TYR B CA 1
ATOM 1565 C C . TYR B 1 63 ? 5.82 -1.346 -1.46 1 94.38 63 TYR B C 1
ATOM 1567 O O . TYR B 1 63 ? 5.926 -2.553 -1.693 1 94.38 63 TYR B O 1
ATOM 1575 N N . ALA B 1 64 ? 4.668 -0.709 -1.128 1 93.88 64 ALA B N 1
ATOM 1576 C CA . ALA B 1 64 ? 3.445 -1.498 -0.989 1 93.88 64 ALA B CA 1
ATOM 1577 C C . ALA B 1 64 ? 2.291 -0.86 -1.757 1 93.88 64 ALA B C 1
ATOM 1579 O O . ALA B 1 64 ? 2.25 0.361 -1.927 1 93.88 64 ALA B O 1
ATOM 1580 N N . SER B 1 65 ? 1.398 -1.739 -2.191 1 94.69 65 SER B N 1
ATOM 1581 C CA . SER B 1 65 ? 0.199 -1.278 -2.883 1 94.69 65 SER B CA 1
ATOM 1582 C C . SER B 1 65 ? -0.964 -2.242 -2.674 1 94.69 65 SER B C 1
ATOM 1584 O O . SER B 1 65 ? -0.755 -3.438 -2.457 1 94.69 65 SER B O 1
ATOM 1586 N N . SER B 1 66 ? -2.074 -1.69 -2.688 1 94.94 66 SER B N 1
ATOM 1587 C CA . SER B 1 66 ? -3.301 -2.477 -2.637 1 94.94 66 SER B CA 1
ATOM 1588 C C . SER B 1 66 ? -4.133 -2.287 -3.898 1 94.94 66 SER B C 1
ATOM 1590 O O . SER B 1 66 ? -4.129 -1.208 -4.496 1 94.94 66 SER B O 1
ATOM 1592 N N . ARG B 1 67 ? -4.832 -3.332 -4.254 1 95 67 ARG B N 1
ATOM 1593 C CA . ARG B 1 67 ? -5.828 -3.291 -5.32 1 95 67 ARG B CA 1
ATOM 1594 C C . ARG B 1 67 ? -7.145 -3.914 -4.863 1 95 67 ARG B C 1
ATOM 1596 O O . ARG B 1 67 ? -7.145 -4.898 -4.121 1 95 67 ARG B O 1
ATOM 1603 N N . LEU B 1 68 ? -8.219 -3.361 -5.359 1 93.56 68 LEU B N 1
ATOM 1604 C CA . LEU B 1 68 ? -9.555 -3.797 -4.953 1 93.56 68 LEU B CA 1
ATOM 1605 C C . LEU B 1 68 ? -10.164 -4.723 -6 1 93.56 68 LEU B C 1
ATOM 1607 O O . LEU B 1 68 ? -10.047 -4.477 -7.203 1 93.56 68 LEU B O 1
ATOM 1611 N N . PHE B 1 69 ? -10.758 -5.762 -5.504 1 94.19 69 PHE B N 1
ATOM 1612 C CA . PHE B 1 69 ? -11.461 -6.684 -6.383 1 94.19 69 PHE B CA 1
ATOM 1613 C C . PHE B 1 69 ? -12.758 -7.164 -5.738 1 94.19 69 PHE B C 1
ATOM 1615 O O . PHE B 1 69 ? -12.906 -7.105 -4.516 1 94.19 69 PHE B O 1
ATOM 1622 N N . LEU B 1 70 ? -13.672 -7.648 -6.594 1 93.56 70 LEU B N 1
ATOM 1623 C CA . LEU B 1 70 ? -14.938 -8.195 -6.098 1 93.56 70 LEU B CA 1
ATOM 1624 C C . LEU B 1 70 ? -14.805 -9.68 -5.801 1 93.56 70 LEU B C 1
ATOM 1626 O O . LEU B 1 70 ? -15.586 -10.234 -5.016 1 93.56 70 LEU B O 1
ATOM 1630 N N . ASN B 1 71 ? -13.789 -10.312 -6.48 1 90.12 71 ASN B N 1
ATOM 1631 C CA . ASN B 1 71 ? -13.555 -11.742 -6.293 1 90.12 71 ASN B CA 1
ATOM 1632 C C . ASN B 1 71 ? -12.062 -12.07 -6.301 1 90.12 71 ASN B C 1
ATOM 1634 O O . ASN B 1 71 ? -11.234 -11.203 -6.574 1 90.12 71 ASN B O 1
ATOM 1638 N N . THR B 1 72 ? -11.742 -13.219 -5.965 1 88.5 72 THR B N 1
ATOM 1639 C CA . THR B 1 72 ? -10.344 -13.617 -5.852 1 88.5 72 THR B CA 1
ATOM 1640 C C . THR B 1 72 ? -10.031 -14.758 -6.816 1 88.5 72 THR B C 1
ATOM 1642 O O . THR B 1 72 ? -9.391 -15.742 -6.438 1 88.5 72 THR B O 1
ATOM 1645 N N . ASN B 1 73 ? -10.422 -14.578 -8.023 1 88.19 73 ASN B N 1
ATOM 1646 C CA . ASN B 1 73 ? -10.125 -15.617 -9.008 1 88.19 73 ASN B CA 1
ATOM 1647 C C . ASN B 1 73 ? -8.758 -15.414 -9.656 1 88.19 73 ASN B C 1
ATOM 1649 O O . ASN B 1 73 ? -8.031 -14.492 -9.289 1 88.19 73 ASN B O 1
ATOM 1653 N N . HIS B 1 74 ? -8.445 -16.266 -10.617 1 87.56 74 HIS B N 1
ATOM 1654 C CA . HIS B 1 74 ? -7.121 -16.234 -11.219 1 87.56 74 HIS B CA 1
ATOM 1655 C C . HIS B 1 74 ? -6.875 -14.922 -11.945 1 87.56 74 HIS B C 1
ATOM 1657 O O . HIS B 1 74 ? -5.75 -14.414 -11.953 1 87.56 74 HIS B O 1
ATOM 1663 N N . GLU B 1 75 ? -7.844 -14.328 -12.492 1 89.75 75 GLU B N 1
ATOM 1664 C CA . GLU B 1 75 ? -7.668 -13.07 -13.211 1 89.75 75 GLU B CA 1
ATOM 1665 C C . GLU B 1 75 ? -7.297 -11.938 -12.25 1 89.75 75 GLU B C 1
ATOM 1667 O O . GLU B 1 75 ? -6.469 -11.086 -12.578 1 89.75 75 GLU B O 1
ATOM 1672 N N . THR B 1 76 ? -7.922 -12.047 -11.078 1 91.56 76 THR B N 1
ATOM 1673 C CA . THR B 1 76 ? -7.68 -11.008 -10.086 1 91.56 76 THR B CA 1
ATOM 1674 C C . THR B 1 76 ? -6.293 -11.156 -9.469 1 91.56 76 THR B C 1
ATOM 1676 O O . THR B 1 76 ? -5.801 -10.25 -8.797 1 91.56 76 THR B O 1
ATOM 1679 N N . ILE B 1 77 ? -5.652 -12.203 -9.727 1 91.44 77 ILE B N 1
ATOM 1680 C CA . ILE B 1 77 ? -4.281 -12.414 -9.273 1 91.44 77 ILE B CA 1
ATOM 1681 C C . ILE B 1 77 ? -3.305 -12.062 -10.398 1 91.44 77 ILE B C 1
ATOM 1683 O O . ILE B 1 77 ? -2.338 -11.328 -10.18 1 91.44 77 ILE B O 1
ATOM 1687 N N . ILE B 1 78 ? -3.598 -12.508 -11.594 1 94 78 ILE B N 1
ATOM 1688 C CA . ILE B 1 78 ? -2.682 -12.391 -12.719 1 94 78 ILE B CA 1
ATOM 1689 C C . ILE B 1 78 ? -2.58 -10.938 -13.156 1 94 78 ILE B C 1
ATOM 1691 O O . ILE B 1 78 ? -1.485 -10.438 -13.43 1 94 78 ILE B O 1
ATOM 1695 N N . ASN B 1 79 ? -3.695 -10.273 -13.148 1 94.06 79 ASN B N 1
ATOM 1696 C CA . ASN B 1 79 ? -3.709 -8.906 -13.641 1 94.06 79 ASN B CA 1
ATOM 1697 C C . ASN B 1 79 ? -2.84 -7.992 -12.781 1 94.06 79 ASN B C 1
ATOM 1699 O O . ASN B 1 79 ? -2.008 -7.246 -13.297 1 94.06 79 ASN B O 1
ATOM 1703 N N . PRO B 1 80 ? -2.99 -8.078 -11.508 1 94.19 80 PRO B N 1
ATOM 1704 C CA . PRO B 1 80 ? -2.119 -7.234 -10.688 1 94.19 80 PRO B CA 1
ATOM 1705 C C . PRO B 1 80 ? -0.641 -7.578 -10.852 1 94.19 80 PRO B C 1
ATOM 1707 O O . PRO B 1 80 ? 0.21 -6.688 -10.82 1 94.19 80 PRO B O 1
ATOM 1710 N N . ILE B 1 81 ? -0.334 -8.836 -10.992 1 95 81 ILE B N 1
ATOM 1711 C CA . ILE B 1 81 ? 1.055 -9.234 -11.195 1 95 81 ILE B CA 1
ATOM 1712 C C . ILE B 1 81 ? 1.561 -8.703 -12.531 1 95 81 ILE B C 1
ATOM 1714 O O . ILE B 1 81 ? 2.676 -8.188 -12.617 1 95 81 ILE B O 1
ATOM 1718 N N . ASN B 1 82 ? 0.742 -8.734 -13.516 1 96 82 ASN B N 1
ATOM 1719 C CA . ASN B 1 82 ? 1.091 -8.156 -14.805 1 96 82 ASN B CA 1
ATOM 1720 C C . ASN B 1 82 ? 1.353 -6.652 -14.688 1 96 82 ASN B C 1
ATOM 1722 O O . ASN B 1 82 ? 2.283 -6.133 -15.305 1 96 82 ASN B O 1
ATOM 1726 N N . ASN B 1 83 ? 0.511 -6 -13.969 1 95.44 83 ASN B N 1
ATOM 1727 C CA . ASN B 1 83 ? 0.7 -4.566 -13.758 1 95.44 83 ASN B CA 1
ATOM 1728 C C . ASN B 1 83 ? 2.021 -4.277 -13.047 1 95.44 83 ASN B C 1
ATOM 1730 O O . ASN B 1 83 ? 2.74 -3.35 -13.422 1 95.44 83 ASN B O 1
ATOM 1734 N N . LEU B 1 84 ? 2.316 -5.07 -12.055 1 95.75 84 LEU B N 1
ATOM 1735 C CA . LEU B 1 84 ? 3.572 -4.938 -11.32 1 95.75 84 LEU B CA 1
ATOM 1736 C C . LEU B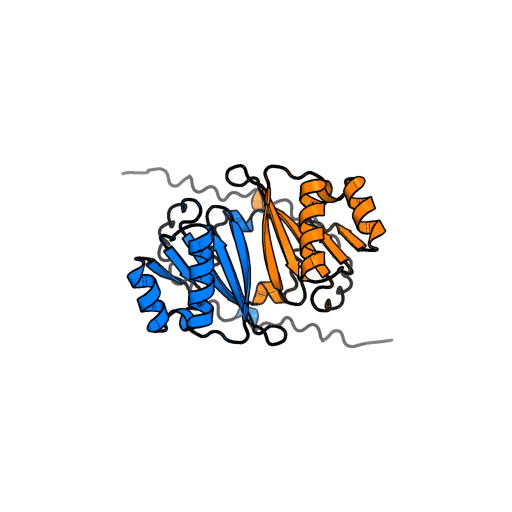 1 84 ? 4.766 -5.121 -12.25 1 95.75 84 LEU B C 1
ATOM 1738 O O . LEU B 1 84 ? 5.719 -4.344 -12.203 1 95.75 84 LEU B O 1
ATOM 1742 N N . ILE B 1 85 ? 4.691 -6.094 -13.141 1 97.25 85 ILE B N 1
ATOM 1743 C CA . ILE B 1 85 ? 5.758 -6.414 -14.086 1 97.25 85 ILE B CA 1
ATOM 1744 C C . ILE B 1 85 ? 5.941 -5.266 -15.07 1 97.25 85 ILE B C 1
ATOM 1746 O O . ILE B 1 85 ? 7.07 -4.902 -15.406 1 97.25 85 ILE B O 1
ATOM 1750 N N . HIS B 1 86 ? 4.848 -4.676 -15.469 1 97.19 86 HIS B N 1
ATOM 1751 C CA . HIS B 1 86 ? 4.898 -3.572 -16.422 1 97.19 86 HIS B CA 1
ATOM 1752 C C . HIS B 1 86 ? 5.617 -2.367 -15.828 1 97.19 86 HIS B C 1
ATOM 1754 O O . HIS B 1 86 ? 6.324 -1.647 -16.531 1 97.19 86 HIS B O 1
ATOM 1760 N N . ILE B 1 87 ? 5.453 -2.199 -14.609 1 95.19 87 ILE B N 1
ATOM 1761 C CA . ILE B 1 87 ? 6 -1.019 -13.953 1 95.19 87 ILE B CA 1
ATOM 1762 C C . ILE B 1 87 ? 7.426 -1.304 -13.484 1 95.19 87 ILE B C 1
ATOM 1764 O O . ILE B 1 87 ? 8.32 -0.47 -13.656 1 95.19 87 ILE B O 1
ATOM 1768 N N . PHE B 1 88 ? 7.699 -2.564 -12.945 1 96.5 88 PHE B N 1
ATOM 1769 C CA . PHE B 1 88 ? 8.922 -2.773 -12.18 1 96.5 88 PHE B CA 1
ATOM 1770 C C . PHE B 1 88 ? 9.781 -3.854 -12.82 1 96.5 88 PHE B C 1
ATOM 1772 O O . PHE B 1 88 ? 10.938 -4.043 -12.438 1 96.5 88 PHE B O 1
ATOM 1779 N N . GLY B 1 89 ? 9.227 -4.625 -13.773 1 96.81 89 GLY B N 1
ATOM 1780 C CA . GLY B 1 89 ? 9.93 -5.77 -14.328 1 96.81 89 GLY B CA 1
ATOM 1781 C C . GLY B 1 89 ? 9.539 -7.082 -13.688 1 96.81 89 GLY B C 1
ATOM 1782 O O . GLY B 1 89 ? 8.852 -7.098 -12.656 1 96.81 89 GLY B O 1
ATOM 1783 N N . ILE B 1 90 ? 9.992 -8.195 -14.273 1 97.88 90 ILE B N 1
ATOM 1784 C CA . ILE B 1 90 ? 9.625 -9.531 -13.82 1 97.88 90 ILE B CA 1
ATOM 1785 C C . ILE B 1 90 ? 10.359 -9.867 -12.531 1 97.88 90 ILE B C 1
ATOM 1787 O O . ILE B 1 90 ? 11.594 -9.875 -12.5 1 97.88 90 ILE B O 1
ATOM 1791 N N . PRO B 1 91 ? 9.641 -10.086 -11.5 1 97.5 91 PRO B N 1
ATOM 1792 C CA . PRO B 1 91 ? 10.336 -10.5 -10.281 1 97.5 91 PRO B CA 1
ATOM 1793 C C . PRO B 1 91 ? 10.875 -11.93 -10.367 1 97.5 91 PRO B C 1
ATOM 1795 O O . PRO B 1 91 ? 10.461 -12.695 -11.242 1 97.5 91 PRO B O 1
ATOM 1798 N N . ILE B 1 92 ? 11.711 -12.227 -9.398 1 96.25 92 ILE B N 1
ATOM 1799 C CA . ILE B 1 92 ? 12.258 -13.578 -9.328 1 96.25 92 ILE B CA 1
ATOM 1800 C C . ILE B 1 92 ? 11.328 -14.477 -8.516 1 96.25 92 ILE B C 1
ATOM 1802 O O . ILE B 1 92 ? 11.148 -15.648 -8.844 1 96.25 92 ILE B O 1
ATOM 1806 N N . GLU B 1 93 ? 10.703 -13.82 -7.469 1 95.44 93 GLU B N 1
ATOM 1807 C CA . GLU B 1 93 ? 9.914 -14.641 -6.559 1 95.44 93 GLU B CA 1
ATOM 1808 C C . GLU B 1 93 ? 8.672 -13.898 -6.078 1 95.44 93 GLU B C 1
ATOM 1810 O O . GLU B 1 93 ? 8.719 -12.688 -5.848 1 95.44 93 GLU B O 1
ATOM 1815 N N . ILE B 1 94 ? 7.656 -14.711 -5.867 1 93 94 ILE B N 1
ATOM 1816 C CA . ILE B 1 94 ? 6.441 -14.227 -5.219 1 93 94 ILE B CA 1
ATOM 1817 C C . ILE B 1 94 ? 6.098 -15.125 -4.035 1 93 94 ILE B C 1
ATOM 1819 O O . ILE B 1 94 ? 6.141 -16.359 -4.148 1 93 94 ILE B O 1
ATOM 1823 N N . ILE B 1 95 ? 5.801 -14.469 -2.938 1 89.38 95 ILE B N 1
ATOM 1824 C CA . ILE B 1 95 ? 5.441 -15.164 -1.711 1 89.38 95 ILE B CA 1
ATOM 1825 C C . ILE B 1 95 ? 4.004 -14.82 -1.321 1 89.38 95 ILE B C 1
ATOM 1827 O O . ILE B 1 95 ? 3.598 -13.656 -1.398 1 89.38 95 ILE B O 1
ATOM 1831 N N . SER B 1 96 ? 3.18 -15.781 -0.992 1 87.12 96 SER B N 1
ATOM 1832 C CA . SER B 1 96 ? 1.817 -15.539 -0.527 1 87.12 96 SER B CA 1
ATOM 1833 C C . SER B 1 96 ? 1.462 -16.453 0.642 1 87.12 96 SER B C 1
ATOM 1835 O O . SER B 1 96 ? 1.89 -17.609 0.688 1 87.12 96 SER B O 1
ATOM 1837 N N . ASP B 1 97 ? 0.75 -15.891 1.675 1 75.56 97 ASP B N 1
ATOM 1838 C CA . ASP B 1 97 ? 0.277 -16.734 2.773 1 75.56 97 ASP B CA 1
ATOM 1839 C C . ASP B 1 97 ? -1.06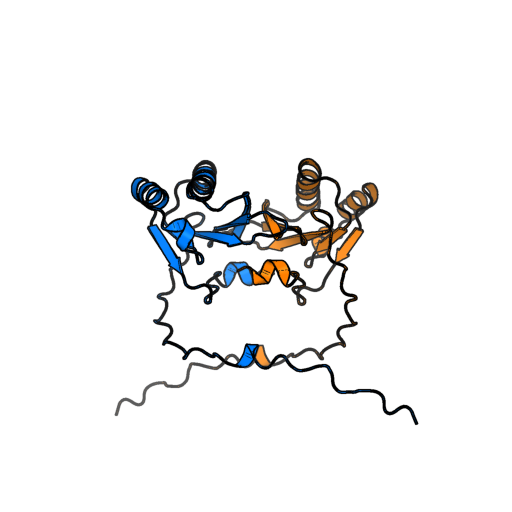2 -17.375 2.43 1 75.56 97 ASP B C 1
ATOM 1841 O O . ASP B 1 97 ? -1.469 -18.359 3.072 1 75.56 97 ASP B O 1
ATOM 1845 N N . ASN B 1 98 ? -1.913 -16.719 1.691 1 67.19 98 ASN B N 1
ATOM 1846 C CA . ASN B 1 98 ? -3.227 -17.219 1.307 1 67.19 98 ASN B CA 1
ATOM 1847 C C . ASN B 1 98 ? -3.18 -17.922 -0.044 1 67.19 98 ASN B C 1
ATOM 1849 O O . ASN B 1 98 ? -3.752 -17.453 -1.023 1 67.19 98 ASN B O 1
ATOM 1853 N N . GLY B 1 99 ? -2.631 -19.125 -0.109 1 61.94 99 GLY B N 1
ATOM 1854 C CA . GLY B 1 99 ? -2.176 -19.875 -1.27 1 61.94 99 GLY B CA 1
ATOM 1855 C C . GLY B 1 99 ? -3.314 -20.375 -2.133 1 61.94 99 GLY B C 1
ATOM 1856 O O . GLY B 1 99 ? -3.109 -20.734 -3.297 1 61.94 99 GLY B O 1
ATOM 1857 N N . SER B 1 100 ? -4.48 -20.422 -1.583 1 66 100 SER B N 1
ATOM 1858 C CA . SER B 1 100 ? -5.434 -21.172 -2.387 1 66 100 SER B CA 1
ATOM 1859 C C . SER B 1 100 ? -5.754 -20.453 -3.689 1 66 100 SER B C 1
ATOM 1861 O O . SER B 1 100 ? -5.918 -21.078 -4.734 1 66 100 SER B O 1
ATOM 1863 N N . SER B 1 101 ? -5.801 -19.172 -3.633 1 70.56 101 SER B N 1
ATOM 1864 C CA . SER B 1 101 ? -6.109 -18.406 -4.844 1 70.56 101 SER B CA 1
ATOM 1865 C C . SER B 1 101 ? -4.945 -18.453 -5.832 1 70.56 101 SER B C 1
ATOM 1867 O O . SER B 1 101 ? -5.145 -18.312 -7.039 1 70.56 101 SER B O 1
ATOM 1869 N N . PHE B 1 102 ? -3.791 -18.75 -5.297 1 76.44 102 PHE B N 1
ATOM 1870 C CA . PHE B 1 102 ? -2.609 -18.703 -6.152 1 76.44 102 PHE B CA 1
ATOM 1871 C C . PHE B 1 102 ? -2.318 -20.078 -6.742 1 76.44 102 PHE B C 1
ATOM 1873 O O . PHE B 1 102 ? -1.455 -20.219 -7.613 1 76.44 102 PHE B O 1
ATOM 1880 N N . VAL B 1 103 ? -3.137 -20.953 -6.363 1 73.44 103 VAL B N 1
ATOM 1881 C CA . VAL B 1 103 ? -2.842 -22.328 -6.75 1 73.44 103 VAL B CA 1
ATOM 1882 C C . VAL B 1 103 ? -3.693 -22.734 -7.957 1 73.44 103 VAL B C 1
ATOM 1884 O O . VAL B 1 103 ? -3.566 -23.844 -8.477 1 73.44 103 VAL B O 1
ATOM 1887 N N . ALA B 1 104 ? -4.441 -21.828 -8.406 1 82.38 104 ALA B N 1
ATOM 1888 C CA . ALA B 1 104 ? -5.176 -22.125 -9.633 1 82.38 104 ALA B CA 1
ATOM 1889 C C . ALA B 1 104 ? -4.223 -22.469 -10.773 1 82.38 104 ALA B C 1
ATOM 1891 O O . ALA B 1 104 ? -3.123 -21.922 -10.859 1 82.38 104 ALA B O 1
ATOM 1892 N N . THR B 1 105 ? -4.648 -23.391 -11.586 1 88.75 105 THR B N 1
ATOM 1893 C CA . THR B 1 105 ? -3.84 -23.875 -12.695 1 88.75 105 THR B CA 1
ATOM 1894 C C . THR B 1 105 ? -3.422 -22.719 -13.602 1 88.75 105 THR B C 1
ATOM 1896 O O . THR B 1 105 ? -2.281 -22.672 -14.07 1 88.75 105 THR B O 1
ATOM 1899 N N . GLU B 1 106 ? -4.34 -21.906 -13.836 1 91.31 106 GLU B N 1
ATOM 1900 C CA . GLU B 1 106 ? -4.078 -20.766 -14.703 1 91.31 106 GLU B CA 1
ATOM 1901 C C . GLU B 1 106 ? -2.984 -19.859 -14.125 1 91.31 106 GLU B C 1
ATOM 1903 O O . GLU B 1 106 ? -2.117 -19.391 -14.852 1 91.31 106 GLU B O 1
ATOM 1908 N N . THR B 1 107 ? -3.039 -19.672 -12.844 1 91.12 107 THR B N 1
ATOM 1909 C CA . THR B 1 107 ? -2.049 -18.828 -12.18 1 91.12 107 THR B CA 1
ATOM 1910 C C . THR B 1 107 ? -0.673 -19.484 -12.203 1 91.12 107 THR B C 1
ATOM 1912 O O . THR B 1 107 ? 0.326 -18.828 -12.523 1 91.12 107 THR B O 1
ATOM 1915 N N . LYS B 1 108 ? -0.647 -20.703 -11.93 1 90.44 108 LYS B N 1
ATOM 1916 C CA . LYS B 1 108 ? 0.605 -21.453 -11.953 1 90.44 108 LYS B CA 1
ATOM 1917 C C . LYS B 1 108 ? 1.24 -21.438 -13.344 1 90.44 108 LYS B C 1
ATOM 1919 O O . LYS B 1 108 ? 2.449 -21.234 -13.477 1 90.44 108 LYS B O 1
ATOM 1924 N N . ALA B 1 109 ? 0.44 -21.656 -14.305 1 94.69 109 ALA B N 1
ATOM 1925 C CA . ALA B 1 109 ? 0.931 -21.641 -15.68 1 94.69 109 ALA B CA 1
ATOM 1926 C C . ALA B 1 109 ? 1.512 -20.266 -16.031 1 94.69 109 ALA B C 1
ATOM 1928 O O . ALA B 1 109 ? 2.559 -20.188 -16.672 1 94.69 109 ALA B O 1
ATOM 1929 N N . PHE B 1 110 ? 0.821 -19.281 -15.594 1 94.81 110 PHE B N 1
ATOM 1930 C CA . PHE B 1 110 ? 1.239 -17.906 -15.82 1 94.81 110 PHE B CA 1
ATOM 1931 C C . PHE B 1 110 ? 2.598 -17.625 -15.188 1 94.81 110 PHE B C 1
ATOM 1933 O O . PHE B 1 110 ? 3.504 -17.109 -15.844 1 94.81 110 PHE B O 1
ATOM 1940 N N . LEU B 1 111 ? 2.779 -18 -13.961 1 94.88 111 LEU B N 1
ATOM 1941 C CA . LEU B 1 111 ? 4.027 -17.781 -13.242 1 94.88 111 LEU B CA 1
ATOM 1942 C C . LEU B 1 111 ? 5.164 -18.594 -13.859 1 94.88 111 LEU B C 1
ATOM 1944 O O . LEU B 1 111 ? 6.277 -18.078 -14.016 1 94.88 111 LEU B O 1
ATOM 1948 N N . ASN B 1 112 ? 4.879 -19.812 -14.273 1 95.5 112 ASN B N 1
ATOM 1949 C CA . ASN B 1 112 ? 5.871 -20.688 -14.883 1 95.5 112 ASN B CA 1
ATOM 1950 C C . ASN B 1 112 ? 6.359 -20.141 -16.219 1 95.5 112 ASN B C 1
ATOM 1952 O O . ASN B 1 112 ? 7.551 -20.188 -16.516 1 95.5 112 ASN B O 1
ATOM 1956 N N . ARG B 1 113 ? 5.473 -19.625 -16.922 1 96.94 113 ARG B N 1
ATOM 1957 C CA . ARG B 1 113 ? 5.824 -19.062 -18.219 1 96.94 113 ARG B CA 1
ATOM 1958 C C . ARG B 1 113 ? 6.828 -17.938 -18.078 1 96.94 113 ARG B C 1
ATOM 1960 O O . ARG B 1 113 ? 7.691 -17.75 -18.938 1 96.94 113 ARG B O 1
ATOM 1967 N N . LEU B 1 114 ? 6.762 -17.281 -17 1 97 114 LEU B N 1
ATOM 1968 C CA . LEU B 1 114 ? 7.625 -16.125 -16.766 1 97 114 LEU B CA 1
ATOM 1969 C C . LEU B 1 114 ? 8.797 -16.5 -15.859 1 97 114 LEU B C 1
ATOM 1971 O O . LEU B 1 114 ? 9.602 -15.633 -15.492 1 97 114 LEU B O 1
ATOM 1975 N N . SER B 1 115 ? 8.844 -17.719 -15.453 1 97.44 115 SER B N 1
ATOM 1976 C CA . SER B 1 115 ? 9.898 -18.25 -14.602 1 97.44 115 SER B CA 1
ATOM 1977 C C . SER B 1 115 ? 9.922 -17.562 -13.242 1 97.44 115 SER B C 1
ATOM 1979 O O . SER B 1 115 ? 10.992 -17.281 -12.695 1 97.44 115 SER B O 1
ATOM 1981 N N . ILE B 1 116 ? 8.75 -17.172 -12.82 1 96.44 116 ILE B N 1
ATOM 1982 C CA . ILE B 1 116 ? 8.617 -16.625 -11.477 1 96.44 116 ILE B CA 1
ATOM 1983 C C . ILE B 1 116 ? 8.422 -17.766 -10.477 1 96.44 116 ILE B C 1
ATOM 1985 O O . ILE B 1 116 ? 7.508 -18.578 -10.617 1 96.44 116 ILE B O 1
ATOM 1989 N N . LYS B 1 117 ? 9.227 -17.812 -9.461 1 93.81 117 LYS B N 1
ATOM 1990 C CA . LYS B 1 117 ? 9.078 -18.812 -8.406 1 93.81 117 LYS B CA 1
ATOM 1991 C C . LYS B 1 117 ? 8.008 -18.391 -7.398 1 93.81 117 LYS B C 1
ATOM 1993 O O . LYS B 1 117 ? 8.023 -17.25 -6.918 1 93.81 117 LYS B O 1
ATOM 1998 N N . TYR B 1 118 ? 7.168 -19.25 -7.098 1 90.94 118 TYR B N 1
ATOM 1999 C CA . TYR B 1 118 ? 6.109 -18.984 -6.129 1 90.94 118 TYR B CA 1
ATOM 2000 C C . TYR B 1 118 ? 6.324 -19.781 -4.855 1 90.94 118 TYR B C 1
ATOM 2002 O O . TYR B 1 118 ? 6.602 -20.984 -4.91 1 90.94 118 TYR B O 1
ATOM 2010 N N . HIS B 1 119 ? 6.191 -19.094 -3.738 1 87.38 119 HIS B N 1
ATOM 2011 C CA . HIS B 1 119 ? 6.289 -19.719 -2.428 1 87.38 119 HIS B CA 1
ATOM 2012 C C . HIS B 1 119 ? 5.035 -19.469 -1.599 1 87.38 119 HIS B C 1
ATOM 2014 O O . HIS B 1 119 ? 4.648 -18.328 -1.38 1 87.38 119 HIS B O 1
ATOM 2020 N N . GLN B 1 120 ? 4.387 -20.531 -1.214 1 83.56 120 GLN B N 1
ATOM 2021 C CA . GLN B 1 120 ? 3.275 -20.422 -0.275 1 83.56 120 GLN B CA 1
ATOM 2022 C C . GLN B 1 120 ? 3.764 -20.5 1.168 1 83.56 120 GLN B C 1
ATOM 2024 O O . GLN B 1 120 ? 4.504 -21.406 1.529 1 83.56 120 GLN B O 1
ATOM 2029 N N . THR B 1 121 ? 3.494 -19.438 1.932 1 75.69 121 THR B N 1
ATOM 2030 C CA . THR B 1 121 ? 3.914 -19.453 3.33 1 75.69 121 THR B CA 1
ATOM 2031 C C . THR B 1 121 ? 2.705 -19.562 4.254 1 75.69 121 THR B C 1
ATOM 2033 O O . THR B 1 121 ? 1.566 -19.375 3.822 1 75.69 121 THR B O 1
ATOM 2036 N N . THR B 1 122 ? 2.885 -20.141 5.496 1 61.72 122 THR B N 1
ATOM 2037 C CA . THR B 1 122 ? 1.833 -20.172 6.508 1 61.72 122 THR B CA 1
ATOM 2038 C C . THR B 1 122 ? 1.679 -18.812 7.176 1 61.72 122 THR B C 1
ATOM 2040 O O . THR B 1 122 ? 2.656 -18.078 7.332 1 61.72 122 THR B O 1
ATOM 2043 N N . PRO B 1 123 ? 0.417 -18.359 7.293 1 54.66 123 PRO B N 1
ATOM 2044 C CA . PRO B 1 123 ? 0.105 -17.047 7.879 1 54.66 123 PRO B CA 1
ATOM 2045 C C . PRO B 1 123 ? 1.058 -16.672 9.008 1 54.66 123 PRO B C 1
ATOM 2047 O O . PRO B 1 123 ? 1.295 -15.477 9.242 1 54.66 123 PRO B O 1
ATOM 2050 N N . TYR B 1 124 ? 1.42 -17.609 9.867 1 44.03 124 TYR B N 1
ATOM 2051 C CA . TYR B 1 124 ? 1.973 -17.203 11.156 1 44.03 124 TYR B CA 1
ATOM 2052 C C . TYR B 1 124 ? 3.258 -16.406 10.977 1 44.03 124 TYR B C 1
ATOM 2054 O O . TYR B 1 124 ? 3.686 -15.695 11.891 1 44.03 124 TYR B O 1
ATOM 2062 N N . HIS B 1 125 ? 4.047 -16.734 10.016 1 45.12 125 HIS B N 1
ATOM 2063 C CA . HIS B 1 125 ? 5.363 -16.125 10.203 1 45.12 125 HIS B CA 1
ATOM 2064 C C . HIS B 1 125 ? 5.445 -14.766 9.516 1 45.12 125 HIS B C 1
ATOM 2066 O O . HIS B 1 125 ? 5.734 -14.688 8.32 1 45.12 125 HIS B O 1
ATOM 2072 N N . PRO B 1 126 ? 4.793 -13.938 9.977 1 43.94 126 PRO B N 1
ATOM 2073 C CA . PRO B 1 126 ? 4.957 -12.633 9.336 1 43.94 126 PRO B CA 1
ATOM 2074 C C . PRO B 1 126 ? 6.391 -12.367 8.891 1 43.94 126 PRO B C 1
ATOM 2076 O O . PRO B 1 126 ? 7.285 -12.211 9.727 1 43.94 126 PRO B O 1
ATOM 2079 N N . ARG B 1 127 ? 6.973 -13.195 8.141 1 41.56 127 ARG B N 1
ATOM 2080 C CA . ARG B 1 127 ? 8.305 -12.828 7.672 1 41.56 127 ARG B CA 1
ATOM 2081 C C . ARG B 1 127 ? 8.344 -11.383 7.207 1 41.56 127 ARG B C 1
ATOM 2083 O O . ARG B 1 127 ? 8.516 -11.109 6.02 1 41.56 127 ARG B O 1
ATOM 2090 N N . THR B 1 128 ? 7.219 -10.664 7.266 1 42.72 128 THR B N 1
ATOM 2091 C CA . THR B 1 128 ? 7.605 -9.312 6.895 1 42.72 128 THR B CA 1
ATOM 2092 C C . THR B 1 128 ? 8.992 -8.977 7.438 1 42.72 128 THR B C 1
ATOM 2094 O O . THR B 1 128 ? 9.25 -9.133 8.633 1 42.72 128 THR B O 1
ATOM 2097 N N . ASN B 1 129 ? 9.898 -9.164 6.602 1 44.72 129 ASN B N 1
ATOM 2098 C CA . ASN B 1 129 ? 11.273 -8.805 6.934 1 44.72 129 ASN B CA 1
ATOM 2099 C C . ASN B 1 129 ? 11.328 -7.602 7.871 1 44.72 129 ASN B C 1
ATOM 2101 O O . ASN B 1 129 ? 10.547 -6.66 7.727 1 44.72 129 ASN B O 1
ATOM 2105 N N . GLY B 1 130 ? 11.602 -7.918 9.07 1 50.66 130 GLY B N 1
ATOM 2106 C CA . GLY B 1 130 ? 11.969 -6.957 10.102 1 50.66 130 GLY B CA 1
ATOM 2107 C C . GLY B 1 130 ? 12.219 -5.566 9.555 1 50.66 130 GLY B C 1
ATOM 2108 O O . GLY B 1 130 ? 11.992 -4.57 10.242 1 50.66 130 GLY B O 1
ATOM 2109 N N . ARG B 1 131 ? 12.547 -5.645 8.297 1 54.12 131 ARG B N 1
ATOM 2110 C CA . ARG B 1 131 ? 12.992 -4.348 7.789 1 54.12 131 ARG B CA 1
ATOM 2111 C C . ARG B 1 131 ? 11.805 -3.4 7.609 1 54.12 131 ARG B C 1
ATOM 2113 O O . ARG B 1 131 ? 11.859 -2.246 8.039 1 54.12 131 ARG B O 1
ATOM 2120 N N . CYS B 1 132 ? 10.695 -3.953 6.973 1 55.47 132 CYS B N 1
ATOM 2121 C CA . CYS B 1 132 ? 9.609 -3.031 6.676 1 55.47 132 CYS B CA 1
ATOM 2122 C C . CYS B 1 132 ? 8.695 -2.854 7.887 1 55.47 132 CYS B C 1
ATOM 2124 O O . CYS B 1 132 ? 7.93 -1.895 7.957 1 55.47 132 CYS B O 1
ATOM 2126 N N . GLU B 1 133 ? 8.68 -3.74 8.844 1 54.28 133 GLU B N 1
ATOM 2127 C CA . GLU B 1 133 ? 7.891 -3.623 10.062 1 54.28 133 GLU B CA 1
ATOM 2128 C C . GLU B 1 133 ? 8.508 -2.611 11.023 1 54.28 133 GLU B C 1
ATOM 2130 O O . GLU B 1 133 ? 7.801 -2.021 11.852 1 54.28 133 GLU B O 1
ATOM 2135 N N . LYS B 1 134 ? 9.797 -2.486 10.922 1 49.12 134 LYS B N 1
ATOM 2136 C CA . LYS B 1 134 ? 10.508 -1.697 11.922 1 49.12 134 LYS B CA 1
ATOM 2137 C C . LYS B 1 134 ? 10.352 -0.203 11.656 1 49.12 134 LYS B C 1
ATOM 2139 O O . LYS B 1 134 ? 10.68 0.623 12.508 1 49.12 134 LYS B O 1
ATOM 2144 N N . PHE B 1 135 ? 9.898 0.044 10.516 1 45.72 135 PHE B N 1
ATOM 2145 C CA . PHE B 1 135 ? 9.93 1.478 10.25 1 45.72 135 PHE B CA 1
ATOM 2146 C C . PHE B 1 135 ? 8.633 2.139 10.688 1 45.72 135 PHE B C 1
ATOM 2148 O O . PHE B 1 135 ? 8.461 3.35 10.523 1 45.72 135 PHE B O 1
ATOM 2155 N N . ASN B 1 136 ? 7.648 1.338 11.125 1 39.72 136 ASN B N 1
ATOM 2156 C CA . ASN B 1 136 ? 6.5 2.066 11.641 1 39.72 136 ASN B CA 1
ATOM 2157 C C . ASN B 1 136 ? 6.723 2.51 13.086 1 39.72 136 ASN B C 1
ATOM 2159 O O . ASN B 1 136 ? 7.379 1.81 13.859 1 39.72 136 ASN B O 1
#

Sequence (272 aa):
MVLVGQEAIRTCERCQLTLAPKIPSIPLQPIPPALPLQRWGIDFTGPILGYYLLNSIDYATCYASSRLFLNTNHETIINPINNLIHIFGIPIEIISDNGSSFVATETKAFLNRLSIKYHQTTPYHPRTNGRCEKFNMVLVGQEAIRTCERCQLTLAPKIPSIPLQPIPPALPLQRWGIDFTGPILGYYLLNSIDYATCYASSRLFLNTNHETIINPINNLIHIFGIPIEIISDNGSSFVATETKAFLNRLSIKYHQTTPYHPRTNGRCEKFN

Foldseek 3Di:
DCPDDPPPPPPPCPVVPDPPPPPPPPPPPPPPQDDWLAEKEWEWDDPDPQWIWIKIATLNPRDIDIDIDNDLALCVVLVVQVVSCVVRNHHQEYEYQPCPRCPDPVNVVSCVVSNYHYYHDHVPPCPSPCPNVVVD/DCPDDPPPPPPPCVVVPDPPPPPPPPPPPPPPQDDWLAEKEWEWDDPDPQWIWIKIATLNPRDIDIDIDNDLALCVVLVVQVVSCVVRNHHQEYEYQVCPRCPDPVNVVSCVVSNYHYHHDHVPPCPSPPPNVVVD

Nearest PDB structures (foldseek):
  4fw1-assembly1_B  TM=8.352E-01  e=1.584E-08  Rous sarcoma virus - Prague C
  1c1a-assembly1_B  TM=8.292E-01  e=6.543E-08  Rous sarcoma virus
  1c0m-assembly1_A  TM=8.209E-01  e=5.438E-08  Rous sarcoma virus
  5ejk-assembly1_E  TM=8.096E-01  e=4.519E-08  Rous sarcoma virus - Prague C
  4fw2-assembly1_B  TM=8.401E-01  e=1.289E-07  Rous sarcoma virus - Prague C

pLDDT: mean 72.06, std 26.51, range [23.56, 97.88]

Secondary structure (DSSP, 8-state):
-------------HHHH----------------PPTTTEEEEEEEEEETTEEEEEEEETTT--EEEEEES--SHHHHHHHHHHHHHHH---SEEEES-GGGGGSHHHHHHHHHTT-EEEE--TT-----HHHHTT-/-------------GGGS----------------PPTTTEEEEEEEEEETTEEEEEEEETTT--EEEEEES--SHHHHHHHHHHHHHHH---SEEEESSTTGGG-HHHHHHHHHTT-EEEE--TT-----HHHHTT-

InterPro domains:
  IPR001584 Integrase, catalytic core [PF00665] (36-126)
  IPR001584 Integrase, catalytic core [PS50994] (32-136)
  IPR012337 Ribonuclease H-like superfamily [SSF53098] (35-136)
  IPR036397 Ribonuclease H superfamily [G3DSA:3.30.420.10] (28-136)

Organism: NCBI:txid212602

Solvent-accessible surface area (backbone atoms only — not comparable to full-atom values): 15940 Å² total; per-residue (Å²): 137,88,79,77,87,80,72,72,80,69,73,76,58,73,86,66,56,88,66,67,72,78,62,76,69,63,77,67,66,76,70,67,84,52,56,74,60,29,33,32,40,44,37,66,34,67,71,41,98,73,26,28,33,45,34,38,30,23,72,48,63,50,49,33,41,48,43,81,33,81,60,68,48,47,63,63,51,48,50,56,50,49,52,48,29,72,74,70,41,81,38,52,33,39,34,22,48,64,42,73,51,57,61,36,68,68,38,45,52,53,33,55,74,67,62,32,45,76,44,74,42,67,64,80,62,69,66,62,50,65,68,63,64,61,48,100,136,89,77,77,86,80,70,73,81,69,73,76,59,72,84,67,56,87,65,68,71,79,63,76,69,62,77,68,66,75,70,66,84,50,56,73,61,28,34,32,41,44,36,66,34,64,71,42,97,74,28,29,32,44,35,37,30,23,72,48,62,51,50,34,40,48,45,81,33,81,61,70,48,50,64,63,51,48,50,56,51,51,53,47,29,74,76,69,42,82,38,52,32,39,34,24,48,64,42,73,50,58,60,35,66,69,38,44,51,54,32,54,75,66,62,32,44,76,42,74,43,68,63,81,61,69,66,63,51,65,68,62,63,61,46,99